Protein AF-A0A7J7H0W5-F1 (afdb_monomer_lite)

Radius of gyration: 27.68 Å; chains: 1; bounding box: 76×44×84 Å

Organism: Camellia sinensis (NCBI:txid4442)

pLDDT: mean 73.68, std 22.53, range [24.08, 96.19]

Secondary structure (DSSP, 8-state):
-HHHHHHHHHHHHHHHHHHHTS---B-------BTTB--EEEB--BTTTB-HHHHHHHHTSPTT-EEEEEEEEE--SS--SS---EEEEES-SSSS---EEEEE-EEEEEEEEEEEPPPSS-SS-HHHHH--HHHHHHHHHTT--PPP--HHHHHHTHHHHTTSHHHHHHHHHHHHHHHHHHHHHHHTT--------------TTS-SS----------SS-THHHHHHHHHHHHHHHHHHHHH-HHHHHHHHHHS---------TTTT--

InterPro domains:
  IPR004364 Aminoacyl-tRNA synthetase, class II (D/K/N) [PF00152] (150-201)
  IPR004523 Aspartate-tRNA synthetase, type 2 [PTHR43450] (31-197)
  IPR012340 Nucleic acid-binding, OB-fold [G3DSA:2.40.50.140] (30-121)
  IPR045864 Class II Aminoacyl-tRNA synthetase/Biotinyl protein ligase (BPL) and lipoyl protein ligase (LPL) [G3DSA:3.30.930.10] (123-197)
  IPR045864 Class II Aminoacyl-tRNA synthetase/Biotinyl protein ligase (BPL) and lipoyl protein ligase (LPL) [G3DSA:3.30.930.10] (198-271)
  IPR045864 Class II Aminoacyl-tRNA synthetase/Biotinyl protein ligase (BPL) and lipoyl protein ligase (LPL) [SSF55681] (145-260)

Structure (mmCIF, N/CA/C/O backbone):
data_AF-A0A7J7H0W5-F1
#
_entry.id   AF-A0A7J7H0W5-F1
#
loop_
_atom_site.group_PDB
_atom_site.id
_atom_site.type_symbol
_atom_site.label_atom_id
_atom_site.label_alt_id
_atom_site.label_comp_id
_atom_site.label_asym_id
_atom_site.label_entity_id
_atom_site.label_seq_id
_atom_site.pdbx_PDB_ins_code
_atom_site.Cartn_x
_atom_site.Cartn_y
_atom_site.Cartn_z
_atom_site.occupancy
_atom_site.B_iso_or_equiv
_atom_site.auth_seq_id
_atom_site.auth_comp_id
_atom_site.auth_asym_id
_atom_site.auth_atom_id
_atom_site.pdbx_PDB_model_num
ATOM 1 N N . MET A 1 1 ? -49.158 17.995 49.358 1.00 47.97 1 MET A N 1
ATOM 2 C CA . MET A 1 1 ? -47.971 17.117 49.441 1.00 47.97 1 MET A CA 1
ATOM 3 C C . MET A 1 1 ? -47.950 16.088 48.312 1.00 47.97 1 MET A C 1
ATOM 5 O O . MET A 1 1 ? -46.916 15.974 47.676 1.00 47.97 1 MET A O 1
ATOM 9 N N . GLU A 1 2 ? -49.072 15.453 47.953 1.00 37.81 2 GLU A N 1
ATOM 10 C CA . GLU A 1 2 ? -49.126 14.464 46.850 1.00 37.81 2 GLU A CA 1
ATOM 11 C C . GLU A 1 2 ? -48.714 14.998 45.461 1.00 37.81 2 GLU A C 1
ATOM 13 O O . GLU A 1 2 ? -48.022 14.307 44.720 1.00 37.81 2 GLU A O 1
ATOM 18 N N . GLN A 1 3 ? -49.046 16.249 45.113 1.00 36.06 3 GLN A N 1
ATOM 19 C CA . GLN A 1 3 ? -48.659 16.830 43.811 1.00 36.06 3 GLN A CA 1
ATOM 20 C C . GLN A 1 3 ? -47.152 17.118 43.680 1.00 36.06 3 GLN A C 1
ATOM 22 O O . GLN A 1 3 ? -46.617 17.090 42.576 1.00 36.06 3 GLN A O 1
ATOM 27 N N . GLN A 1 4 ? -46.448 17.363 44.792 1.00 38.78 4 GLN A N 1
ATOM 28 C CA . GLN A 1 4 ? -44.986 17.530 44.777 1.00 38.78 4 GLN A CA 1
ATOM 29 C C . GLN A 1 4 ? -44.269 16.183 44.632 1.00 38.78 4 GLN A C 1
ATOM 31 O O . GLN A 1 4 ? -43.228 16.114 43.987 1.00 38.78 4 GLN A O 1
ATOM 36 N N . GLN A 1 5 ? -44.866 15.112 45.159 1.00 39.25 5 GLN A N 1
ATOM 37 C CA . GLN A 1 5 ? -44.335 13.753 45.069 1.00 39.25 5 GLN A CA 1
ATOM 38 C C . GLN A 1 5 ? -44.473 13.183 43.646 1.00 39.25 5 GLN A C 1
ATOM 40 O O . GLN A 1 5 ? -43.519 12.622 43.119 1.00 39.25 5 GLN A O 1
ATOM 45 N N . GLN A 1 6 ? -45.597 13.446 42.965 1.00 33.09 6 GLN A N 1
ATOM 46 C CA . GLN A 1 6 ? -45.790 13.063 41.556 1.00 33.09 6 GLN A CA 1
ATOM 47 C C . GLN A 1 6 ? -44.868 13.821 40.587 1.00 33.09 6 GLN A C 1
ATOM 49 O O . GLN A 1 6 ? -44.393 13.240 39.610 1.00 33.09 6 GLN A O 1
ATOM 54 N N . HIS A 1 7 ? -44.574 15.098 40.858 1.00 35.41 7 HIS A N 1
ATOM 55 C CA . HIS A 1 7 ? -43.616 15.867 40.058 1.00 35.41 7 HIS A CA 1
ATOM 56 C C . HIS A 1 7 ? -42.172 15.382 40.250 1.00 35.41 7 HIS A C 1
ATOM 58 O O . HIS A 1 7 ? -41.434 15.305 39.269 1.00 35.41 7 HIS A O 1
ATOM 64 N N . GLN A 1 8 ? -41.785 14.994 41.472 1.00 32.69 8 GLN A N 1
ATOM 65 C CA . GLN A 1 8 ? -40.467 14.411 41.748 1.00 32.69 8 GLN A CA 1
ATOM 66 C C . GLN A 1 8 ? -40.297 13.016 41.131 1.00 32.69 8 GLN A C 1
ATOM 68 O O . GLN A 1 8 ? -39.256 12.755 40.537 1.00 32.69 8 GLN A O 1
ATOM 73 N N . GLU A 1 9 ? -41.313 12.150 41.173 1.00 29.86 9 GLU A N 1
ATOM 74 C CA . GLU A 1 9 ? -41.260 10.828 40.524 1.00 29.86 9 GLU A CA 1
ATOM 75 C C . GLU A 1 9 ? -41.237 10.927 38.988 1.00 29.86 9 GLU A C 1
ATOM 77 O O . GLU A 1 9 ? -40.536 10.159 38.324 1.00 29.86 9 GLU A O 1
ATOM 82 N N . GLN A 1 10 ? -41.941 11.900 38.394 1.00 28.50 10 GLN A N 1
ATOM 83 C CA . GLN A 1 10 ? -41.849 12.176 36.955 1.00 28.50 10 GLN A CA 1
ATOM 84 C C . GLN A 1 10 ? -40.505 12.797 36.562 1.00 28.50 10 GLN A C 1
ATOM 86 O O . GLN A 1 10 ? -39.969 12.453 35.506 1.00 28.50 10 GLN A O 1
ATOM 91 N N . GLU A 1 11 ? -39.920 13.668 37.387 1.00 28.17 11 GLU A N 1
ATOM 92 C CA . GLU A 1 11 ? -38.574 14.190 37.149 1.00 28.17 11 GLU A CA 1
ATOM 93 C C . GLU A 1 11 ? -37.510 13.106 37.311 1.00 28.17 11 GLU A C 1
ATOM 95 O O . GLU A 1 11 ? -36.656 13.003 36.432 1.00 28.17 11 GLU A O 1
ATOM 100 N N . GLU A 1 12 ? -37.575 12.245 38.329 1.00 27.72 12 GLU A N 1
ATOM 101 C CA . GLU A 1 12 ? -36.655 11.117 38.514 1.00 27.72 12 GLU A CA 1
ATOM 102 C C . GLU A 1 12 ? -36.813 10.055 37.422 1.00 27.72 12 GLU A C 1
ATOM 104 O O . GLU A 1 12 ? -35.802 9.587 36.901 1.00 27.72 12 GLU A O 1
ATOM 109 N N . SER A 1 13 ? -38.038 9.756 36.977 1.00 25.25 13 SER A N 1
ATOM 110 C CA . SER A 1 13 ? -38.308 8.889 35.820 1.00 25.25 13 SER A CA 1
ATOM 111 C C . SER A 1 13 ? -37.811 9.512 34.512 1.00 25.25 13 SER A C 1
ATOM 113 O O . SER A 1 13 ? -37.160 8.841 33.708 1.00 25.25 13 SER A O 1
ATOM 115 N N . SER A 1 14 ? -37.993 10.824 34.312 1.00 26.41 14 SER A N 1
ATOM 116 C CA . SER A 1 14 ? -37.431 11.525 33.151 1.00 26.41 14 SER A CA 1
ATOM 117 C C . SER A 1 14 ? -35.908 11.615 33.225 1.00 26.41 14 SER A C 1
ATOM 119 O O . SER A 1 14 ? -35.253 11.597 32.190 1.00 26.41 14 SER A O 1
ATOM 121 N N . THR A 1 15 ? -35.321 11.660 34.424 1.00 26.30 15 THR A N 1
ATOM 122 C CA . THR A 1 15 ? -33.871 11.749 34.639 1.00 26.30 15 THR A CA 1
ATOM 123 C C . THR A 1 15 ? -33.213 10.374 34.569 1.00 26.30 15 THR A C 1
ATOM 125 O O . THR A 1 15 ? -32.102 10.277 34.058 1.00 26.30 15 THR A O 1
ATOM 128 N N . GLN A 1 16 ? -33.893 9.297 34.976 1.00 26.56 16 GLN A N 1
ATOM 129 C CA . GLN A 1 16 ? -33.500 7.906 34.724 1.00 26.56 16 GLN A CA 1
ATOM 130 C C . GLN A 1 16 ? -33.671 7.542 33.250 1.00 26.56 16 GLN A C 1
ATOM 132 O O . GLN A 1 16 ? -32.778 6.916 32.693 1.00 26.56 16 GLN A O 1
ATOM 137 N N . SER A 1 17 ? -34.729 8.010 32.583 1.00 26.70 17 SER A N 1
ATOM 138 C CA . SER A 1 17 ? -34.924 7.858 31.136 1.00 26.70 17 SER A CA 1
ATOM 139 C C . SER A 1 17 ? -33.907 8.685 30.333 1.00 26.70 17 SER A C 1
ATOM 141 O O . SER A 1 17 ? -33.329 8.188 29.371 1.00 26.70 17 SER A O 1
ATOM 143 N N . LYS A 1 18 ? -33.548 9.897 30.788 1.00 26.83 18 LYS A N 1
ATOM 144 C CA . LYS A 1 18 ? -32.465 10.717 30.205 1.00 26.83 18 LYS A CA 1
ATOM 145 C C . LYS A 1 18 ? -31.059 10.194 30.544 1.00 26.83 18 LYS A C 1
ATOM 147 O O . LYS A 1 18 ? -30.160 10.327 29.719 1.00 26.83 18 LYS A O 1
ATOM 152 N N . LYS A 1 19 ? -30.849 9.558 31.707 1.00 24.08 19 LYS A N 1
ATOM 153 C CA . LYS A 1 19 ? -29.598 8.844 32.049 1.00 24.08 19 LYS A CA 1
ATOM 154 C C . LYS A 1 19 ? -29.474 7.517 31.297 1.00 24.08 19 LYS A C 1
ATOM 156 O O . LYS A 1 19 ? -28.364 7.177 30.906 1.00 24.08 19 LYS A O 1
ATOM 161 N N . ALA A 1 20 ? -30.579 6.824 31.020 1.00 24.53 20 ALA A N 1
ATOM 162 C CA . ALA A 1 20 ? -30.626 5.664 30.126 1.00 24.53 20 ALA A CA 1
ATOM 163 C C . ALA A 1 20 ? -30.454 6.074 28.650 1.00 24.53 20 ALA A C 1
ATOM 165 O O . ALA A 1 20 ? -29.854 5.337 27.871 1.00 24.53 20 ALA A O 1
ATOM 166 N N . ALA A 1 21 ? -30.879 7.291 28.290 1.00 24.38 21 ALA A N 1
ATOM 167 C CA . ALA A 1 21 ? -30.607 7.936 27.004 1.00 24.38 21 ALA A CA 1
ATOM 168 C C . ALA A 1 21 ? -29.193 8.536 26.896 1.00 24.38 21 ALA A C 1
ATOM 170 O O . ALA A 1 21 ? -28.826 9.053 25.841 1.00 24.38 21 ALA A O 1
ATOM 171 N N . LYS A 1 22 ? -28.336 8.360 27.913 1.00 26.69 22 LYS A N 1
ATOM 172 C CA . LYS A 1 22 ? -26.881 8.299 27.711 1.00 26.69 22 LYS A CA 1
ATOM 173 C C . LYS A 1 22 ? -26.540 6.917 27.144 1.00 26.69 22 LYS A C 1
ATOM 175 O O . LYS A 1 22 ? -25.750 6.159 27.695 1.00 26.69 22 LYS A O 1
ATOM 180 N N . MET A 1 23 ? -27.238 6.569 26.068 1.00 27.48 23 MET A N 1
ATOM 181 C CA . MET A 1 23 ? -27.106 5.302 25.386 1.00 27.48 23 MET A CA 1
ATOM 182 C C . MET A 1 23 ? -25.697 5.279 24.830 1.00 27.48 23 MET A C 1
ATOM 184 O O . MET A 1 23 ? -25.327 6.120 24.013 1.00 27.48 23 MET A O 1
ATOM 188 N N . GLU A 1 24 ? -24.919 4.364 25.385 1.00 28.69 24 GLU A N 1
ATOM 189 C CA . GLU A 1 24 ? -23.561 4.012 25.030 1.00 28.69 24 GLU A CA 1
ATOM 190 C C . GLU A 1 24 ? -23.462 3.879 23.507 1.00 28.69 24 GLU A C 1
ATOM 192 O O . GLU A 1 24 ? -23.695 2.819 22.927 1.00 28.69 24 GLU A O 1
ATOM 197 N N . ALA A 1 25 ? -23.167 4.994 22.836 1.00 27.84 25 ALA A N 1
ATOM 198 C CA . ALA A 1 25 ? -22.692 4.985 21.474 1.00 27.84 25 ALA A CA 1
ATOM 199 C C . ALA A 1 25 ? -21.321 4.330 21.563 1.00 27.84 25 ALA A C 1
ATOM 201 O O . ALA A 1 25 ? -20.298 4.992 21.745 1.00 27.84 25 ALA A O 1
ATOM 202 N N . ALA A 1 26 ? -21.302 3.002 21.493 1.00 29.70 26 ALA A N 1
ATOM 203 C CA . ALA A 1 26 ? -20.098 2.295 21.148 1.00 29.70 26 ALA A CA 1
ATOM 204 C C . ALA A 1 26 ? -19.762 2.774 19.737 1.00 29.70 26 ALA A C 1
ATOM 206 O O . ALA A 1 26 ? -20.285 2.271 18.739 1.00 29.70 26 ALA A O 1
ATOM 207 N N . LYS A 1 27 ? -18.910 3.801 19.654 1.00 30.34 27 LYS A N 1
ATOM 208 C CA . LYS A 1 27 ? -18.187 4.136 18.437 1.00 30.34 27 LYS A CA 1
ATOM 209 C C . LYS A 1 27 ? -17.261 2.957 18.193 1.00 30.34 27 LYS A C 1
ATOM 211 O O . LYS A 1 27 ? -16.097 2.954 18.580 1.00 30.34 27 LYS A O 1
ATOM 216 N N . LEU A 1 28 ? -17.829 1.896 17.634 1.00 35.03 28 LEU A N 1
ATOM 217 C CA . LEU A 1 28 ? -17.083 0.742 17.211 1.00 35.03 28 LEU A CA 1
ATOM 218 C C . LEU A 1 28 ? -16.346 1.190 15.958 1.00 35.03 28 LEU A C 1
ATOM 220 O O . LEU A 1 28 ? -16.815 1.021 14.834 1.00 35.03 28 LEU A O 1
ATOM 224 N N . GLU A 1 29 ? -15.169 1.774 16.155 1.00 34.88 29 GLU A N 1
ATOM 225 C CA . GLU A 1 29 ? -14.201 2.021 15.095 1.00 34.88 29 GLU A CA 1
ATOM 226 C C . GLU A 1 29 ? -13.587 0.685 14.654 1.00 34.88 29 GLU A C 1
ATOM 228 O O . GLU A 1 29 ? -12.380 0.468 14.622 1.00 34.88 29 GLU A O 1
ATOM 233 N N . LYS A 1 30 ? -14.452 -0.271 14.305 1.00 40.44 30 LYS A N 1
ATOM 234 C CA . LYS A 1 30 ? -14.071 -1.466 13.584 1.00 40.44 30 LYS A CA 1
ATOM 235 C C . LYS A 1 30 ? -13.894 -1.039 12.143 1.00 40.44 30 LYS A C 1
ATOM 237 O O . LYS A 1 30 ? -14.787 -1.187 11.312 1.00 40.44 30 LYS A O 1
ATOM 242 N N . GLN A 1 31 ? -12.747 -0.420 11.886 1.00 42.31 31 GLN A N 1
ATOM 243 C CA . GLN A 1 31 ? -12.326 -0.041 10.553 1.00 42.31 31 GLN A CA 1
ATOM 244 C C . GLN A 1 31 ? -12.333 -1.306 9.695 1.00 42.31 31 GLN A C 1
ATOM 246 O O . GLN A 1 31 ? -11.450 -2.158 9.796 1.00 42.31 31 GLN A O 1
ATOM 251 N N . ARG A 1 32 ? -13.354 -1.463 8.849 1.00 40.41 32 ARG A N 1
ATOM 252 C CA . ARG A 1 32 ? -13.328 -2.484 7.805 1.00 40.41 32 ARG A CA 1
ATOM 253 C C . ARG A 1 32 ? -12.294 -2.028 6.785 1.00 40.41 32 ARG A C 1
ATOM 255 O O . ARG A 1 32 ? -12.614 -1.273 5.874 1.00 40.41 32 ARG A O 1
ATOM 262 N N . ARG A 1 33 ? -11.044 -2.450 6.976 1.00 50.78 33 ARG A N 1
ATOM 263 C CA . ARG A 1 33 ? -9.932 -2.070 6.111 1.00 50.78 33 ARG A CA 1
ATOM 264 C C . ARG A 1 33 ? -9.928 -2.948 4.865 1.00 50.78 33 ARG A C 1
ATOM 266 O O . ARG A 1 33 ? -9.301 -4.003 4.838 1.00 50.78 33 ARG A O 1
ATOM 273 N N . GLN A 1 34 ? -10.650 -2.535 3.828 1.00 53.41 34 GLN A N 1
ATOM 274 C CA . GLN A 1 34 ? -10.599 -3.202 2.525 1.00 53.41 34 GLN A CA 1
ATOM 275 C C . GLN A 1 34 ? -9.695 -2.394 1.596 1.00 53.41 34 GLN A C 1
ATOM 277 O O . GLN A 1 34 ? -10.007 -1.256 1.266 1.00 53.41 34 GLN A O 1
ATOM 282 N N . ARG A 1 35 ? -8.563 -2.985 1.186 1.00 57.06 35 ARG A N 1
ATOM 283 C CA . ARG A 1 35 ? -7.637 -2.410 0.187 1.00 57.06 35 ARG A CA 1
ATOM 284 C C . ARG A 1 35 ? -7.223 -0.952 0.471 1.00 57.06 35 ARG A C 1
ATOM 286 O O . ARG A 1 35 ? -7.176 -0.142 -0.442 1.00 57.06 35 ARG A O 1
ATOM 293 N N . GLY A 1 36 ? -6.940 -0.622 1.733 1.00 57.22 36 GLY A N 1
ATOM 294 C CA . GLY A 1 36 ? -6.475 0.717 2.127 1.00 57.22 36 GLY A CA 1
ATOM 295 C C . GLY A 1 36 ? -7.577 1.723 2.469 1.00 57.22 36 GLY A C 1
ATOM 296 O O . GLY A 1 36 ? -7.249 2.828 2.884 1.00 57.22 36 GLY A O 1
ATOM 297 N N . PHE A 1 37 ? -8.856 1.346 2.377 1.00 65.81 37 PHE A N 1
ATOM 298 C CA . PHE A 1 37 ? -9.957 2.225 2.763 1.00 65.81 37 PHE A CA 1
ATOM 299 C C . PHE A 1 37 ? -10.581 1.847 4.106 1.00 65.81 37 PHE A C 1
ATOM 301 O O . PHE A 1 37 ? -10.711 0.662 4.411 1.00 65.81 37 PHE A O 1
ATOM 308 N N . THR A 1 38 ? -11.000 2.850 4.877 1.00 68.56 38 THR A N 1
ATOM 309 C CA . THR A 1 38 ? -11.662 2.718 6.177 1.00 68.56 38 THR A CA 1
ATOM 310 C C . THR A 1 38 ? -12.954 3.531 6.224 1.00 68.56 38 THR A C 1
ATOM 312 O O . THR A 1 38 ? -13.026 4.666 5.747 1.00 68.56 38 THR A O 1
ATOM 315 N N . VAL A 1 39 ? -13.980 2.956 6.849 1.00 71.06 39 VAL A N 1
ATOM 316 C CA . VAL A 1 39 ? -15.280 3.594 7.086 1.00 71.06 39 VAL A CA 1
ATOM 317 C C . VAL A 1 39 ? -15.660 3.442 8.548 1.00 71.06 39 VAL A C 1
ATOM 319 O O . VAL A 1 39 ? -15.431 2.393 9.155 1.00 71.06 39 VAL A O 1
ATOM 322 N N . GLN A 1 40 ? -16.255 4.493 9.104 1.00 74.31 40 GLN A N 1
ATOM 323 C CA . GLN A 1 40 ? -16.800 4.464 10.451 1.00 74.31 40 GLN A CA 1
ATOM 324 C C . GLN A 1 40 ? -18.119 3.688 10.466 1.00 74.31 40 GLN A C 1
ATOM 326 O O . GLN A 1 40 ? -19.032 3.988 9.695 1.00 74.31 40 GLN A O 1
ATOM 331 N N . CYS A 1 41 ? -18.223 2.723 11.376 1.00 74.81 41 CYS A N 1
ATOM 332 C CA . CYS A 1 41 ? -19.467 2.033 11.688 1.00 74.81 41 CYS A CA 1
ATOM 333 C C . CYS A 1 41 ? -20.002 2.527 13.034 1.00 74.81 41 CYS A C 1
ATOM 335 O O . CYS A 1 41 ? -19.246 2.712 13.985 1.00 74.81 41 CYS A O 1
ATOM 337 N N . VAL A 1 42 ? -21.308 2.745 13.100 1.00 81.06 42 VAL A N 1
ATOM 338 C CA . VAL A 1 42 ? -22.029 3.217 14.276 1.00 81.06 42 VAL A CA 1
ATOM 339 C C . VAL A 1 42 ? -23.072 2.164 14.631 1.00 81.06 42 VAL A C 1
ATOM 341 O O . VAL A 1 42 ? -23.875 1.754 13.788 1.00 81.06 42 VAL A O 1
ATOM 344 N N . LEU A 1 43 ? -23.016 1.694 15.877 1.00 81.38 43 LEU A N 1
ATOM 345 C CA . LEU A 1 43 ? -24.057 0.880 16.490 1.00 81.38 43 LEU A CA 1
ATOM 346 C C . LEU A 1 43 ? -24.720 1.722 17.574 1.00 81.38 43 LEU A C 1
ATOM 348 O O . LEU A 1 43 ? -24.092 2.046 18.581 1.00 81.38 43 LEU A O 1
ATOM 352 N N . SER A 1 44 ? -25.992 2.034 17.368 1.00 82.06 44 SER A N 1
ATOM 353 C CA . SER A 1 44 ? -26.830 2.723 18.345 1.00 82.06 44 SER A CA 1
ATOM 354 C C . SER A 1 44 ? -27.968 1.797 18.728 1.00 82.06 44 SER A C 1
ATOM 356 O O . SER A 1 44 ? -28.608 1.231 17.844 1.00 82.06 44 SER A O 1
ATOM 358 N N . VAL A 1 45 ? -28.216 1.632 20.029 1.00 84.62 45 VAL A N 1
ATOM 359 C CA . VAL A 1 45 ? -29.358 0.845 20.511 1.00 84.62 45 VAL A CA 1
ATOM 360 C C . VAL A 1 45 ? -30.641 1.450 19.938 1.00 84.62 45 VAL A C 1
ATOM 362 O O . VAL A 1 45 ? -30.854 2.658 20.011 1.00 84.62 45 VAL A O 1
ATOM 365 N N . ALA A 1 46 ? -31.476 0.618 19.331 1.00 83.12 46 ALA A N 1
ATOM 366 C CA . ALA A 1 46 ? -32.718 1.040 18.703 1.00 83.12 46 ALA A CA 1
ATOM 367 C C . ALA A 1 46 ? -33.765 -0.069 18.874 1.00 83.12 46 ALA A C 1
ATOM 369 O O . ALA A 1 46 ? -33.416 -1.237 18.655 1.00 83.12 46 ALA A O 1
ATOM 370 N N . PRO A 1 47 ? -35.020 0.266 19.242 1.00 84.06 47 PRO A N 1
ATOM 371 C CA . PRO A 1 47 ? -36.098 -0.715 19.348 1.00 84.06 47 PRO A CA 1
ATOM 372 C C . PRO A 1 47 ? -36.198 -1.550 18.066 1.00 84.06 47 PRO A C 1
ATOM 374 O O . PRO A 1 47 ? -36.089 -1.004 16.970 1.00 84.06 47 PRO A O 1
ATOM 377 N N . ASP A 1 48 ? -36.334 -2.868 18.212 1.00 83.19 48 ASP A N 1
ATOM 378 C CA . ASP A 1 48 ? -36.498 -3.854 17.129 1.00 83.19 48 ASP A CA 1
ATOM 379 C C . ASP A 1 48 ? -35.360 -3.968 16.091 1.00 83.19 48 ASP A C 1
ATOM 381 O O . ASP A 1 48 ? -35.444 -4.792 15.179 1.00 83.19 48 ASP A O 1
ATOM 385 N N . VAL A 1 49 ? -34.267 -3.204 16.227 1.00 84.06 49 VAL A N 1
ATOM 386 C CA . VAL A 1 49 ? -33.133 -3.236 15.280 1.00 84.06 49 VAL A CA 1
ATOM 387 C C . VAL A 1 49 ? -31.820 -3.617 15.961 1.00 84.06 49 VAL A C 1
ATOM 389 O O . VAL A 1 49 ? -31.162 -4.558 15.527 1.00 84.06 49 VAL A O 1
ATOM 392 N N . VAL A 1 50 ? -31.424 -2.910 17.025 1.00 86.50 50 VAL A N 1
ATOM 393 C CA . VAL A 1 50 ? -30.133 -3.121 17.703 1.00 86.50 50 VAL A CA 1
ATOM 394 C C . VAL A 1 50 ? -30.364 -3.238 19.201 1.00 86.50 50 VAL A C 1
ATOM 396 O O . VAL A 1 50 ? -30.725 -2.267 19.866 1.00 86.50 50 VAL A O 1
ATOM 399 N N . SER A 1 51 ? -30.112 -4.426 19.750 1.00 89.50 51 SER A N 1
ATOM 400 C CA . SER A 1 51 ? -30.228 -4.688 21.185 1.00 89.50 51 SER A CA 1
ATOM 401 C C . SER A 1 51 ? -28.958 -4.301 21.950 1.00 89.50 51 SER A C 1
ATOM 403 O O . SER A 1 51 ? -27.853 -4.276 21.403 1.00 89.50 51 SER A O 1
ATOM 405 N N . LEU A 1 52 ? -29.081 -4.089 23.265 1.00 88.75 52 LEU A N 1
ATOM 406 C CA . LEU A 1 52 ? -27.921 -3.874 24.140 1.00 88.75 52 LEU A CA 1
ATOM 407 C C . LEU A 1 52 ? -26.941 -5.064 24.107 1.00 88.75 52 LEU A C 1
ATOM 409 O O . LEU A 1 52 ? -25.730 -4.888 24.214 1.00 88.75 52 LEU A O 1
ATOM 413 N N . GLN A 1 53 ? -27.453 -6.286 23.928 1.00 89.38 53 GLN A N 1
ATOM 414 C CA . GLN A 1 53 ? -26.628 -7.488 23.788 1.00 89.38 53 GLN A CA 1
ATOM 415 C C . GLN A 1 53 ? -25.800 -7.466 22.499 1.00 89.38 53 GLN A C 1
ATOM 417 O O . GLN A 1 53 ? -24.640 -7.868 22.522 1.00 89.38 53 GLN A O 1
ATOM 422 N N . MET A 1 54 ? -26.354 -6.950 21.397 1.00 88.56 54 MET A N 1
ATOM 423 C CA . MET A 1 54 ? -25.618 -6.778 20.143 1.00 88.56 54 MET A CA 1
ATOM 424 C C . MET A 1 54 ? -24.481 -5.762 20.294 1.00 88.56 54 MET A C 1
ATOM 426 O O . MET A 1 54 ? -23.379 -6.008 19.806 1.00 88.56 54 MET A O 1
ATOM 430 N N . VAL A 1 55 ? -24.714 -4.659 21.013 1.00 87.50 55 VAL A N 1
ATOM 431 C CA . VAL A 1 55 ? -23.659 -3.679 21.325 1.00 87.50 55 VAL A CA 1
ATOM 432 C C . VAL A 1 55 ? -22.547 -4.333 22.148 1.00 87.50 55 VAL A C 1
ATOM 434 O O . VAL A 1 55 ? -21.382 -4.230 21.772 1.00 87.50 55 VAL A O 1
ATOM 437 N N . LYS A 1 56 ? -22.893 -5.094 23.196 1.00 88.44 56 LYS A N 1
ATOM 438 C CA . LYS A 1 56 ? -21.922 -5.854 24.008 1.00 88.44 56 LYS A CA 1
ATOM 439 C C . LYS A 1 56 ? -21.154 -6.903 23.200 1.00 88.44 56 LYS A C 1
ATOM 441 O O . LYS A 1 56 ? -19.956 -7.085 23.396 1.00 88.44 56 LYS A O 1
ATOM 446 N N . PHE A 1 57 ? -21.828 -7.595 22.283 1.00 89.00 57 PHE A N 1
ATOM 447 C CA . PHE A 1 57 ? -21.177 -8.529 21.368 1.00 89.00 57 PHE A CA 1
ATOM 448 C C . PHE A 1 57 ? -20.156 -7.802 20.493 1.00 89.00 57 PHE A C 1
ATOM 450 O O . PHE A 1 57 ? -19.015 -8.244 20.389 1.00 89.00 57 PHE A O 1
ATOM 457 N N . ALA A 1 58 ? -20.549 -6.671 19.908 1.00 87.31 58 ALA A N 1
ATOM 458 C CA . ALA A 1 58 ? -19.702 -5.883 19.030 1.00 87.31 58 ALA A CA 1
ATOM 459 C C . ALA A 1 58 ? -18.463 -5.330 19.752 1.00 87.31 58 ALA A C 1
ATOM 461 O O . ALA A 1 58 ? -17.360 -5.445 19.218 1.00 87.31 58 ALA A O 1
ATOM 462 N N . THR A 1 59 ? -18.623 -4.791 20.967 1.00 86.00 59 THR A N 1
ATOM 463 C CA . THR A 1 59 ? -17.510 -4.287 21.792 1.00 86.00 59 THR A CA 1
ATOM 464 C C . THR A 1 59 ? -16.588 -5.401 22.290 1.00 86.00 59 THR A C 1
ATOM 466 O O . THR A 1 59 ? -15.398 -5.166 22.476 1.00 86.00 59 THR A O 1
ATOM 469 N N . GLY A 1 60 ? -17.098 -6.627 22.439 1.00 85.69 60 GLY A N 1
ATOM 470 C CA . GLY A 1 60 ? -16.309 -7.813 22.782 1.00 85.69 60 GLY A CA 1
ATOM 471 C C . GLY A 1 60 ? -15.530 -8.441 21.617 1.00 85.69 60 GLY A C 1
ATOM 472 O O . GLY A 1 60 ? -14.803 -9.419 21.821 1.00 85.69 60 GLY A O 1
ATOM 473 N N . LEU A 1 61 ? -15.672 -7.934 20.386 1.00 86.25 61 LEU A N 1
ATOM 474 C CA . LEU A 1 61 ? -14.900 -8.433 19.248 1.00 86.25 61 LEU A CA 1
ATOM 475 C C . LEU A 1 61 ? -13.465 -7.907 19.298 1.00 86.25 61 LEU A C 1
ATOM 477 O O . LEU A 1 61 ? -13.223 -6.704 19.317 1.00 86.25 61 LEU A O 1
ATOM 481 N N . SER A 1 62 ? -12.507 -8.826 19.213 1.00 85.06 62 SER A N 1
ATOM 482 C CA . SER A 1 62 ? -11.087 -8.501 19.104 1.00 85.06 62 SER A CA 1
ATOM 483 C C . SER A 1 62 ? -10.814 -7.632 17.871 1.00 85.06 62 SER A C 1
ATOM 485 O O . SER A 1 62 ? -11.437 -7.830 16.813 1.00 85.06 62 SER A O 1
ATOM 487 N N . LYS A 1 63 ? -9.870 -6.686 17.997 1.00 79.44 63 LYS A N 1
ATOM 488 C CA . LYS A 1 63 ? -9.373 -5.881 16.869 1.00 79.44 63 LYS A CA 1
ATOM 489 C C . LYS A 1 63 ? -8.945 -6.812 15.729 1.00 79.44 63 LYS A C 1
ATOM 491 O O . LYS A 1 63 ? -8.501 -7.924 15.988 1.00 79.44 63 LYS A O 1
ATOM 496 N N . ASP A 1 64 ? -9.125 -6.372 14.484 1.00 77.31 64 ASP A N 1
ATOM 497 C CA . ASP A 1 64 ? -8.776 -7.133 13.268 1.00 77.31 64 ASP A CA 1
ATOM 498 C C . ASP A 1 64 ? -9.655 -8.378 12.968 1.00 77.31 64 ASP A C 1
ATOM 500 O O . ASP A 1 64 ? -9.453 -9.058 11.965 1.00 77.31 64 ASP A O 1
ATOM 504 N N . SER A 1 65 ? -10.701 -8.653 13.764 1.00 83.88 65 SER A N 1
ATOM 505 C CA . SER A 1 65 ? -11.671 -9.717 13.437 1.00 83.88 65 SER A CA 1
ATOM 506 C C . SER A 1 65 ? -12.449 -9.406 12.152 1.00 83.88 65 SER A C 1
ATOM 508 O O . SER A 1 65 ? -13.002 -8.310 12.006 1.00 83.88 65 SER A O 1
ATOM 510 N N . TYR A 1 66 ? -12.596 -10.402 11.278 1.00 83.56 66 TYR A N 1
ATOM 511 C CA . TYR A 1 66 ? -13.361 -10.302 10.038 1.00 83.56 66 TYR A CA 1
ATOM 512 C C . TYR A 1 66 ? -14.862 -10.429 10.313 1.00 83.56 66 TYR A C 1
ATOM 514 O O . TYR A 1 66 ? -15.332 -11.421 10.879 1.00 83.56 66 TYR A O 1
ATOM 522 N N . VAL A 1 67 ? -15.611 -9.399 9.923 1.00 85.06 67 VAL A N 1
ATOM 523 C CA . VAL A 1 67 ? -17.055 -9.298 10.149 1.00 85.06 67 VAL A CA 1
ATOM 524 C C . VAL A 1 67 ? -17.811 -9.034 8.866 1.00 85.06 67 VAL A C 1
ATOM 526 O O . VAL A 1 67 ? -17.325 -8.317 7.987 1.00 85.06 67 VAL A O 1
ATOM 529 N N . ASP A 1 68 ? -19.034 -9.544 8.829 1.00 83.75 68 ASP A N 1
ATOM 530 C CA . ASP A 1 68 ? -20.054 -9.115 7.890 1.00 83.75 68 ASP A CA 1
ATOM 531 C C . ASP A 1 68 ? -21.026 -8.141 8.550 1.00 83.75 68 ASP A C 1
ATOM 533 O O . ASP A 1 68 ? -21.338 -8.262 9.737 1.00 83.75 68 ASP A O 1
ATOM 537 N N . VAL A 1 69 ? -21.478 -7.153 7.783 1.00 81.62 69 VAL A N 1
ATOM 538 C CA . VAL A 1 69 ? -22.280 -6.038 8.292 1.00 81.62 69 VAL A CA 1
ATOM 539 C C . VAL A 1 69 ? -23.407 -5.723 7.317 1.00 81.62 69 VAL A C 1
ATOM 541 O O . VAL A 1 69 ? -23.159 -5.219 6.221 1.00 81.62 69 VAL A O 1
ATOM 544 N N . GLU A 1 70 ? -24.649 -5.926 7.755 1.00 82.81 70 GLU A N 1
ATOM 545 C CA . GLU A 1 70 ? -25.835 -5.403 7.072 1.00 82.81 70 GLU A CA 1
ATOM 546 C C . GLU A 1 70 ? -26.125 -3.994 7.594 1.00 82.81 70 GLU A C 1
ATOM 548 O O . GLU A 1 70 ? -26.118 -3.762 8.808 1.00 82.81 70 GLU A O 1
ATOM 553 N N . ARG A 1 71 ? -26.342 -3.030 6.693 1.00 79.81 71 ARG A N 1
ATOM 554 C CA . ARG A 1 71 ? -26.260 -1.607 7.042 1.00 79.81 71 ARG A CA 1
ATOM 555 C C . ARG A 1 71 ? -27.119 -0.674 6.202 1.00 79.81 71 ARG A C 1
ATOM 557 O O . ARG A 1 71 ? -27.457 -0.980 5.064 1.00 79.81 71 ARG A O 1
ATOM 564 N N . ILE A 1 72 ? -27.351 0.517 6.754 1.00 76.69 72 ILE A N 1
ATOM 565 C CA . ILE A 1 72 ? -27.777 1.719 6.028 1.00 76.69 72 ILE A CA 1
ATOM 566 C C . ILE A 1 72 ? -26.601 2.707 5.973 1.00 76.69 72 ILE A C 1
ATOM 568 O O . ILE A 1 72 ? -25.843 2.836 6.932 1.00 76.69 72 ILE A O 1
ATOM 572 N N . ILE A 1 73 ? -26.435 3.396 4.842 1.00 78.94 73 ILE A N 1
ATOM 573 C CA . ILE A 1 73 ? -25.454 4.479 4.687 1.00 78.94 73 ILE A CA 1
ATOM 574 C C . ILE A 1 73 ? -26.121 5.795 5.092 1.00 78.94 73 ILE A C 1
ATOM 576 O O . ILE A 1 73 ? -27.154 6.148 4.523 1.00 78.94 73 ILE A O 1
ATOM 580 N N . SER A 1 74 ? -25.528 6.527 6.034 1.00 78.50 74 SER A N 1
ATOM 581 C CA . SER A 1 74 ? -25.969 7.874 6.412 1.00 78.50 74 SER A CA 1
ATOM 582 C C . SER A 1 74 ? -24.846 8.895 6.248 1.00 78.50 74 SER A C 1
ATOM 584 O O . SER A 1 74 ? -23.659 8.563 6.194 1.00 78.50 74 SER A O 1
ATOM 586 N N . VAL A 1 75 ? -25.240 10.163 6.127 1.00 74.94 75 VAL A N 1
ATOM 587 C CA . VAL A 1 75 ? -24.312 11.295 6.189 1.00 74.94 75 VAL A CA 1
ATOM 588 C C . VAL A 1 75 ? -24.245 11.733 7.658 1.00 74.94 75 VAL A C 1
ATOM 590 O O . VAL A 1 75 ? -25.297 12.030 8.231 1.00 74.94 75 VAL A O 1
ATOM 593 N N . PRO A 1 76 ? -23.057 11.728 8.284 1.00 69.56 76 PRO A N 1
ATOM 594 C CA . PRO A 1 76 ? -22.883 12.152 9.662 1.00 69.56 76 PRO A CA 1
ATOM 595 C C . PRO A 1 76 ? -23.165 13.654 9.786 1.00 69.56 76 PRO A C 1
ATOM 597 O O . PRO A 1 76 ? -22.913 14.426 8.859 1.00 69.56 76 PRO A O 1
ATOM 600 N N . LYS A 1 77 ? -23.685 14.068 10.945 1.00 65.81 77 LYS A N 1
ATOM 601 C CA . LYS A 1 77 ? -23.934 15.489 11.247 1.00 65.81 77 LYS A CA 1
ATOM 602 C C . LYS A 1 77 ? -22.630 16.264 11.456 1.00 65.81 77 LYS A C 1
ATOM 604 O O . LYS A 1 77 ? -22.542 17.414 11.044 1.00 65.81 77 LYS A O 1
ATOM 609 N N . ASP A 1 78 ? -21.626 15.597 12.027 1.00 66.94 78 ASP A N 1
ATOM 610 C CA . ASP A 1 78 ? -20.297 16.145 12.289 1.00 66.94 78 ASP A CA 1
ATOM 611 C C . ASP A 1 78 ? -19.229 15.482 11.395 1.00 66.94 78 ASP A C 1
ATOM 613 O O . ASP A 1 78 ? -19.314 14.283 11.101 1.00 66.94 78 ASP A O 1
ATOM 617 N N . PRO A 1 79 ? -18.190 16.220 10.962 1.00 60.62 79 PRO A N 1
ATOM 618 C CA . PRO A 1 79 ? -17.135 15.681 10.109 1.00 60.62 79 PRO A CA 1
ATOM 619 C C . PRO A 1 79 ? -16.273 14.625 10.827 1.00 60.62 79 PRO A C 1
ATOM 621 O O . PRO A 1 79 ? -15.777 14.825 11.934 1.00 60.62 79 PRO A O 1
ATOM 624 N N . ILE A 1 80 ? -16.042 13.490 10.157 1.00 61.41 80 ILE A N 1
ATOM 625 C CA . ILE A 1 80 ? -15.256 12.362 10.685 1.00 61.41 80 ILE A CA 1
ATOM 626 C C . ILE A 1 80 ? -13.763 12.562 10.390 1.00 61.41 80 ILE A C 1
ATOM 628 O O . ILE A 1 80 ? -13.379 12.670 9.232 1.00 61.41 80 ILE A O 1
ATOM 632 N N . ILE A 1 81 ? -12.898 12.531 11.408 1.00 54.66 81 ILE A N 1
ATOM 633 C CA . ILE A 1 81 ? -11.451 12.796 11.245 1.00 54.66 81 ILE A CA 1
ATOM 634 C C . ILE A 1 81 ? -10.633 11.519 10.916 1.00 54.66 81 ILE A C 1
ATOM 636 O O . ILE A 1 81 ? -9.590 11.620 10.278 1.00 54.66 81 ILE A O 1
ATOM 640 N N . GLY A 1 82 ? -11.121 10.309 11.241 1.00 55.28 82 GLY A N 1
ATOM 641 C CA . GLY A 1 82 ? -10.345 9.047 11.159 1.00 55.28 82 GLY A CA 1
ATOM 642 C C . GLY A 1 82 ? -10.678 8.060 10.022 1.00 55.28 82 GLY A C 1
ATOM 643 O O . GLY A 1 82 ? -10.012 7.036 9.892 1.00 55.28 82 GLY A O 1
ATOM 644 N N . ALA A 1 83 ? -11.689 8.329 9.188 1.00 56.75 83 ALA A N 1
ATOM 645 C CA . ALA A 1 83 ? -12.138 7.402 8.137 1.00 56.75 83 ALA A CA 1
ATOM 646 C C . ALA A 1 83 ? -11.825 7.922 6.726 1.00 56.75 83 ALA A C 1
ATOM 648 O O . ALA A 1 83 ? -12.025 9.106 6.450 1.00 56.75 83 ALA A O 1
ATOM 649 N N . SER A 1 84 ? -11.369 7.047 5.826 1.00 53.66 84 SER A N 1
ATOM 650 C CA . SER A 1 84 ? -10.962 7.417 4.464 1.00 53.66 84 SER A CA 1
ATOM 651 C C . SER A 1 84 ? -12.114 7.468 3.449 1.00 53.66 84 SER A C 1
ATOM 653 O O . SER A 1 84 ? -11.933 8.022 2.367 1.00 53.66 84 SER A O 1
ATOM 655 N N . GLN A 1 85 ? -13.262 6.842 3.732 1.00 56.00 85 GLN A N 1
ATOM 656 C CA . GLN A 1 85 ? -14.367 6.739 2.773 1.00 56.00 85 GLN A CA 1
ATOM 657 C C . GLN A 1 85 ? -15.058 8.094 2.526 1.00 56.00 85 GLN A C 1
ATOM 659 O O . GLN A 1 85 ? -15.496 8.777 3.454 1.00 56.00 85 GLN A O 1
ATOM 664 N N . GLN A 1 86 ? -15.196 8.434 1.244 1.00 50.50 86 GLN A N 1
ATOM 665 C CA . GLN A 1 86 ? -15.804 9.662 0.730 1.00 50.50 86 GLN A CA 1
ATOM 666 C C . GLN A 1 86 ? -16.862 9.275 -0.310 1.00 50.50 86 GLN A C 1
ATOM 668 O O . GLN A 1 86 ? -16.646 8.339 -1.083 1.00 50.50 86 GLN A O 1
ATOM 673 N N . VAL A 1 87 ? -17.996 9.973 -0.335 1.00 41.31 87 VAL A N 1
ATOM 674 C CA . VAL A 1 87 ? -18.962 9.891 -1.437 1.00 41.31 87 VAL A CA 1
ATOM 675 C C . VAL A 1 87 ? -19.080 11.270 -2.064 1.00 41.31 87 VAL A C 1
ATOM 677 O O . VAL A 1 87 ? -19.315 12.263 -1.377 1.00 41.31 87 VAL A O 1
ATOM 680 N N . LEU A 1 88 ? -18.921 11.308 -3.382 1.00 38.53 88 LEU A N 1
ATOM 681 C CA . LEU A 1 88 ? -19.164 12.481 -4.199 1.00 38.53 88 LEU A CA 1
ATOM 682 C C . LEU A 1 88 ? -20.678 12.587 -4.428 1.00 38.53 88 LEU A C 1
ATOM 684 O O . LEU A 1 88 ? -21.271 11.697 -5.038 1.00 38.53 88 LEU A O 1
ATOM 688 N N . LYS A 1 89 ? -21.319 13.645 -3.920 1.00 35.56 89 LYS A N 1
ATOM 689 C CA . LYS A 1 89 ? -22.684 14.004 -4.333 1.00 35.56 89 LYS A CA 1
ATOM 690 C C . LYS A 1 89 ? -22.627 15.205 -5.283 1.00 35.56 89 LYS A C 1
ATOM 692 O O . LYS A 1 89 ? -21.874 16.139 -4.993 1.00 35.56 89 LYS A O 1
ATOM 697 N N . PRO A 1 90 ? -23.398 15.203 -6.386 1.00 36.19 90 PRO A N 1
ATOM 698 C CA . PRO A 1 90 ? -23.630 16.419 -7.152 1.00 36.19 90 PRO A CA 1
ATOM 699 C C . PRO A 1 90 ? -24.415 17.400 -6.277 1.00 36.19 90 PRO A C 1
ATOM 701 O O . PRO A 1 90 ? -25.324 16.992 -5.551 1.00 36.19 90 PRO A O 1
ATOM 704 N N . ILE A 1 91 ? -24.000 18.666 -6.297 1.00 41.38 91 ILE A N 1
ATOM 705 C CA . ILE A 1 91 ? -24.589 19.711 -5.455 1.00 41.38 91 ILE A CA 1
ATOM 706 C C . ILE A 1 91 ? -25.993 20.067 -5.935 1.00 41.38 91 ILE A C 1
ATOM 708 O O . ILE A 1 91 ? -26.851 20.226 -5.084 1.00 41.38 91 ILE A O 1
ATOM 712 N N . ASP A 1 92 ? -26.260 20.037 -7.241 1.00 37.56 92 ASP A N 1
ATOM 713 C CA . ASP A 1 92 ? -27.589 20.246 -7.816 1.00 37.56 92 ASP A CA 1
ATOM 714 C C . ASP A 1 92 ? -27.725 19.431 -9.116 1.00 37.56 92 ASP A C 1
ATOM 716 O O . ASP A 1 92 ? -26.747 19.228 -9.839 1.00 37.56 92 ASP A O 1
ATOM 720 N N . MET A 1 93 ? -28.933 18.945 -9.424 1.00 39.72 93 MET A N 1
ATOM 721 C CA . MET A 1 93 ? -29.259 18.298 -10.710 1.00 39.72 93 MET A CA 1
ATOM 722 C C . MET A 1 93 ? -29.582 19.338 -11.801 1.00 39.72 93 MET A C 1
ATOM 724 O O . MET A 1 93 ? -30.247 19.027 -12.781 1.00 39.72 93 MET A O 1
ATOM 728 N N . GLU A 1 94 ? -29.130 20.578 -11.634 1.00 44.59 94 GLU A N 1
ATOM 729 C CA . GLU A 1 94 ? -29.247 21.648 -12.617 1.00 44.59 94 GLU A CA 1
ATOM 730 C C . GLU A 1 94 ? -27.932 22.437 -12.648 1.00 44.59 94 GLU A C 1
ATOM 732 O O . GLU A 1 94 ? -27.392 22.801 -11.609 1.00 44.59 94 GLU A O 1
ATOM 737 N N . LEU A 1 95 ? -27.445 22.698 -13.868 1.00 36.94 95 LEU A N 1
ATOM 738 C CA . LEU A 1 95 ? -26.294 23.540 -14.240 1.00 36.94 95 LEU A CA 1
ATOM 739 C C . LEU A 1 95 ? -24.891 22.913 -14.109 1.00 36.94 95 LEU A C 1
ATOM 741 O O . LEU A 1 95 ? -24.202 23.090 -13.112 1.00 36.94 95 LEU A O 1
ATOM 745 N N . SER A 1 96 ? -24.463 22.258 -15.204 1.00 37.62 96 SER A N 1
ATOM 746 C CA . SER A 1 96 ? -23.190 22.366 -15.974 1.00 37.62 96 SER A CA 1
ATOM 747 C C . SER A 1 96 ? -21.824 22.586 -15.285 1.00 37.62 96 SER A C 1
ATOM 749 O O . SER A 1 96 ? -20.803 22.674 -15.967 1.00 37.62 96 SER A O 1
ATOM 751 N N . THR A 1 97 ? -21.734 22.648 -13.969 1.00 37.22 97 THR A N 1
ATOM 752 C CA . THR A 1 97 ? -20.494 22.901 -13.241 1.00 37.22 97 THR A CA 1
ATOM 753 C C . THR A 1 97 ? -20.402 21.861 -12.151 1.00 37.22 97 THR A C 1
ATOM 755 O O . THR A 1 97 ? -21.013 21.984 -11.094 1.00 37.22 97 THR A O 1
ATOM 758 N N . SER A 1 98 ? -19.640 20.809 -12.441 1.00 36.09 98 SER A N 1
ATOM 759 C CA . SER A 1 98 ? -19.324 19.704 -11.542 1.00 36.09 98 SER A CA 1
ATOM 760 C C . SER A 1 98 ? -18.535 20.197 -10.324 1.00 36.09 98 SER A C 1
ATOM 762 O O . SER A 1 98 ? -17.329 19.986 -10.211 1.00 36.09 98 SER A O 1
ATOM 764 N N . ARG A 1 99 ? -19.200 20.897 -9.404 1.00 34.81 99 ARG A N 1
ATOM 765 C CA . ARG A 1 99 ? -18.675 21.186 -8.075 1.00 34.81 99 ARG A CA 1
ATOM 766 C C . ARG A 1 99 ? -19.105 20.029 -7.183 1.00 34.81 99 ARG A C 1
ATOM 768 O O . ARG A 1 99 ? -20.281 19.859 -6.882 1.00 34.81 99 ARG A O 1
ATOM 775 N N . TRP A 1 100 ? -18.141 19.199 -6.814 1.00 33.38 100 TRP A N 1
ATOM 776 C CA . TRP A 1 100 ? -18.350 18.066 -5.927 1.00 33.38 100 TRP A CA 1
ATOM 777 C C . TRP A 1 100 ? -18.052 18.497 -4.488 1.00 33.38 100 TRP A C 1
ATOM 779 O O . TRP A 1 100 ? -16.955 18.982 -4.213 1.00 33.38 100 TRP A O 1
ATOM 789 N N . ILE A 1 101 ? -19.000 18.331 -3.560 1.00 38.09 101 ILE A N 1
ATOM 790 C CA . ILE A 1 101 ? -18.697 18.439 -2.124 1.00 38.09 101 ILE A CA 1
ATOM 791 C C . ILE A 1 101 ? -18.271 17.063 -1.610 1.00 38.09 101 ILE A C 1
ATOM 793 O O . ILE A 1 101 ? -18.955 16.058 -1.815 1.00 38.09 101 ILE A O 1
ATOM 797 N N . ASN A 1 102 ? -17.140 17.040 -0.906 1.00 44.34 102 ASN A N 1
ATOM 798 C CA . ASN A 1 102 ? -16.620 15.865 -0.220 1.00 44.34 102 ASN A CA 1
ATOM 799 C C . ASN A 1 102 ? -17.464 15.561 1.026 1.00 44.34 102 ASN A C 1
ATOM 801 O O . ASN A 1 102 ? -17.192 16.090 2.104 1.00 44.34 102 ASN A O 1
ATOM 805 N N . PHE A 1 103 ? -18.469 14.690 0.906 1.00 46.41 103 PHE A N 1
ATOM 806 C CA . PHE A 1 103 ? -19.184 14.177 2.074 1.00 46.41 103 PHE A CA 1
ATOM 807 C C . PHE A 1 103 ? -18.514 12.898 2.582 1.00 46.41 103 PHE A C 1
ATOM 809 O O . PHE A 1 103 ? -18.375 11.906 1.860 1.00 46.41 103 PHE A O 1
ATOM 816 N N . ARG A 1 104 ? -18.110 12.904 3.856 1.00 60.84 104 ARG A N 1
ATOM 817 C CA . ARG A 1 104 ? -17.763 11.668 4.568 1.00 60.84 104 ARG A CA 1
ATOM 818 C C . ARG A 1 104 ? -19.056 10.946 4.918 1.00 60.84 104 ARG A C 1
ATOM 820 O O . ARG A 1 104 ? -20.040 11.595 5.248 1.00 60.84 104 ARG A O 1
ATOM 827 N N . VAL A 1 105 ? -19.065 9.624 4.809 1.00 68.06 105 VAL A N 1
ATOM 828 C CA . VAL A 1 105 ? -20.236 8.791 5.117 1.00 68.06 105 VAL A CA 1
ATOM 829 C C . VAL A 1 105 ? -19.971 7.938 6.345 1.00 68.06 105 VAL A C 1
ATOM 831 O O . VAL A 1 105 ? -18.835 7.539 6.606 1.00 68.06 105 VAL A O 1
ATOM 834 N N . GLU A 1 106 ? -21.031 7.625 7.076 1.00 72.50 106 GLU A N 1
ATOM 835 C CA . GLU A 1 106 ? -21.005 6.657 8.164 1.00 72.50 106 GLU A CA 1
ATOM 836 C C . GLU A 1 106 ? -21.938 5.481 7.859 1.00 72.50 106 GLU A C 1
ATOM 838 O O . GLU A 1 106 ? -22.832 5.536 7.007 1.00 72.50 106 GLU A O 1
ATOM 843 N N . ILE A 1 107 ? -21.691 4.380 8.554 1.00 76.56 107 ILE A N 1
ATOM 844 C CA . ILE A 1 107 ? -22.444 3.142 8.425 1.00 76.56 107 ILE A CA 1
ATOM 845 C C . ILE A 1 107 ? -23.283 2.945 9.674 1.00 76.56 107 ILE A C 1
ATOM 847 O O . ILE A 1 107 ? -22.730 2.701 10.741 1.00 76.56 107 ILE A O 1
ATOM 851 N N . GLN A 1 108 ? -24.603 2.973 9.528 1.00 81.75 108 GLN A N 1
ATOM 852 C CA . GLN A 1 108 ? -25.530 2.582 10.585 1.00 81.75 108 GLN A CA 1
ATOM 853 C C . GLN A 1 108 ? -25.762 1.076 10.487 1.00 81.75 108 GLN A C 1
ATOM 855 O O . GLN A 1 108 ? -26.318 0.575 9.502 1.00 81.75 108 GLN A O 1
ATOM 860 N N . VAL A 1 109 ? -25.265 0.340 11.478 1.00 83.44 109 VAL A N 1
ATOM 861 C CA . VAL A 1 109 ? -25.272 -1.126 11.480 1.00 83.44 109 VAL A CA 1
ATOM 862 C C . VAL A 1 109 ? -26.641 -1.654 11.905 1.00 83.44 109 VAL A C 1
ATOM 864 O O . VAL A 1 109 ? -27.157 -1.272 12.949 1.00 83.44 109 VAL A O 1
ATOM 867 N N . LYS A 1 110 ? -27.203 -2.571 11.111 1.00 84.88 110 LYS A N 1
ATOM 868 C CA . LYS A 1 110 ? -28.432 -3.317 11.427 1.00 84.88 110 LYS A CA 1
ATOM 869 C C . LYS A 1 110 ? -28.145 -4.734 11.895 1.00 84.88 110 LYS A C 1
ATOM 871 O O . LYS A 1 110 ? -28.734 -5.190 12.863 1.00 84.88 110 LYS A O 1
ATOM 876 N N . LYS A 1 111 ? -27.243 -5.435 11.205 1.00 86.81 111 LYS A N 1
ATOM 877 C CA . LYS A 1 111 ? -26.806 -6.785 11.582 1.00 86.81 111 LYS A CA 1
ATOM 878 C C . LYS A 1 111 ? -25.293 -6.872 11.519 1.00 86.81 111 LYS A C 1
ATOM 880 O O . LYS A 1 111 ? -24.667 -6.238 10.672 1.00 86.81 111 LYS A O 1
ATOM 885 N N . LEU A 1 112 ? -24.718 -7.652 12.426 1.00 85.62 112 LEU A N 1
ATOM 886 C CA . LEU A 1 112 ? -23.279 -7.836 12.561 1.00 85.62 112 LEU A CA 1
ATOM 887 C C . LEU A 1 112 ? -22.996 -9.316 12.792 1.00 85.62 112 LEU A C 1
ATOM 889 O O . LEU A 1 112 ? -23.434 -9.879 13.793 1.00 85.62 112 LEU A O 1
ATOM 893 N N . TYR A 1 113 ? -22.216 -9.917 11.903 1.00 86.31 113 TYR A N 1
ATOM 894 C CA . TYR A 1 113 ? -21.796 -11.309 11.999 1.00 86.31 113 TYR A CA 1
ATOM 895 C C . TYR A 1 113 ? -20.277 -11.368 12.107 1.00 86.31 113 TYR A C 1
ATOM 897 O O . TYR A 1 113 ? -19.571 -10.710 11.349 1.00 86.31 113 TYR A O 1
ATOM 905 N N . CYS A 1 114 ? -19.751 -12.151 13.046 1.00 87.94 114 CYS A N 1
ATOM 906 C CA . CYS A 1 114 ? -18.322 -12.447 13.087 1.00 87.94 114 CYS A CA 1
ATOM 907 C C . CYS A 1 114 ? -18.058 -13.684 12.231 1.00 87.94 114 CYS A C 1
ATOM 909 O O . CYS A 1 114 ? -18.461 -14.778 12.614 1.00 87.94 114 CYS A O 1
ATOM 911 N N . ILE A 1 115 ? -17.402 -13.503 11.083 1.00 87.31 115 ILE A N 1
ATOM 912 C CA . ILE A 1 115 ? -17.033 -14.614 10.197 1.00 87.31 115 ILE A CA 1
ATOM 913 C C . ILE A 1 115 ? -15.766 -15.287 10.727 1.00 87.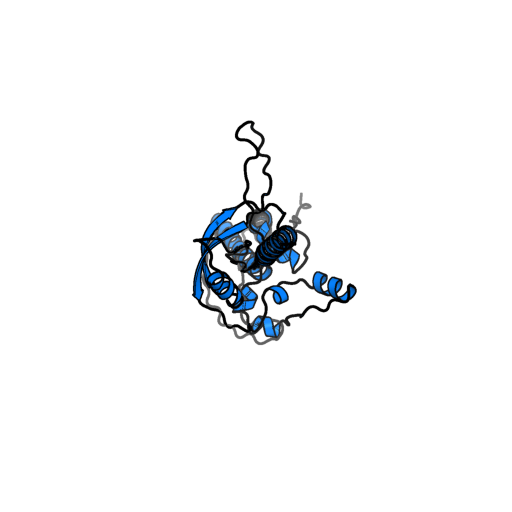31 115 ILE A C 1
ATOM 915 O O . ILE A 1 115 ? -15.693 -16.507 10.812 1.00 87.31 115 ILE A O 1
ATOM 919 N N . SER A 1 116 ? -14.765 -14.484 11.102 1.00 86.25 116 SER A N 1
ATOM 920 C CA . SER A 1 116 ? -13.513 -14.979 11.674 1.00 86.25 116 SER A CA 1
ATOM 921 C C . SER A 1 116 ? -13.068 -14.075 12.811 1.00 86.25 116 SER A C 1
ATOM 923 O O . SER A 1 116 ? -12.745 -12.900 12.606 1.00 86.25 116 SER A O 1
ATOM 925 N N . LYS A 1 117 ? -13.043 -14.626 14.025 1.00 87.25 117 LYS A N 1
ATOM 926 C CA . LYS A 1 117 ? -12.606 -13.905 15.219 1.00 87.25 117 LYS A CA 1
ATOM 927 C C . LYS A 1 117 ? -11.079 -13.877 15.276 1.00 87.25 117 LYS A C 1
ATOM 929 O O . LYS A 1 117 ? -10.438 -14.916 15.169 1.00 87.25 117 LYS A O 1
ATOM 934 N N . ALA A 1 118 ? -10.509 -12.690 15.448 1.00 84.00 118 ALA A N 1
ATOM 935 C CA . ALA A 1 118 ? -9.078 -12.524 15.655 1.00 84.00 118 ALA A CA 1
ATOM 936 C C . ALA A 1 118 ? -8.675 -12.889 17.091 1.00 84.00 118 ALA A C 1
ATOM 938 O O . ALA A 1 118 ? -9.501 -12.892 18.009 1.00 84.00 118 ALA A O 1
ATOM 939 N N . VAL A 1 119 ? -7.387 -13.166 17.284 1.00 85.44 119 VAL A N 1
ATOM 940 C CA . VAL A 1 119 ? -6.813 -13.391 18.614 1.00 85.44 119 VAL A CA 1
ATOM 941 C C . VAL A 1 119 ? -6.859 -12.071 19.406 1.00 85.44 119 VAL A C 1
ATOM 943 O O . VAL A 1 119 ? -6.524 -11.028 18.845 1.00 85.44 119 VAL A O 1
ATOM 946 N N . PRO A 1 120 ? -7.268 -12.072 20.691 1.00 80.19 120 PRO A N 1
ATOM 947 C CA . PRO A 1 120 ? -7.429 -10.839 21.470 1.00 80.19 120 PRO A CA 1
ATOM 948 C C . PRO A 1 120 ? -6.161 -9.994 21.618 1.00 80.19 120 PRO A C 1
ATOM 950 O O . PRO A 1 120 ? -6.249 -8.769 21.614 1.00 80.19 120 PRO A O 1
ATOM 953 N N . ALA A 1 121 ? -4.999 -10.640 21.732 1.00 83.25 121 ALA A N 1
ATOM 954 C CA . ALA A 1 121 ? -3.702 -9.985 21.820 1.00 83.25 121 ALA A CA 1
ATOM 955 C C . ALA A 1 121 ? -2.935 -10.205 20.512 1.00 83.25 121 ALA A C 1
ATOM 957 O O . ALA A 1 121 ? -2.383 -11.279 20.275 1.00 83.25 121 ALA A O 1
ATOM 958 N N . LEU A 1 122 ? -2.935 -9.191 19.647 1.00 81.19 122 LEU A N 1
ATOM 959 C CA . LEU A 1 122 ? -2.106 -9.191 18.446 1.00 81.19 122 LEU A CA 1
ATOM 960 C C . LEU A 1 122 ? -0.654 -8.897 18.829 1.00 81.19 122 LEU A C 1
ATOM 962 O O . LEU A 1 122 ? -0.396 -8.028 19.659 1.00 81.19 122 LEU A O 1
ATOM 966 N N . ALA A 1 123 ? 0.286 -9.591 18.188 1.00 86.19 123 ALA A N 1
ATOM 967 C CA . ALA A 1 123 ? 1.715 -9.397 18.430 1.00 86.19 123 ALA A CA 1
ATOM 968 C C . ALA A 1 123 ? 2.199 -7.985 18.055 1.00 86.19 123 ALA A C 1
ATOM 970 O O . ALA A 1 123 ? 3.102 -7.450 18.692 1.00 86.19 123 ALA A O 1
ATOM 971 N N . ILE A 1 124 ? 1.573 -7.374 17.043 1.00 89.31 124 ILE A N 1
ATOM 972 C CA . ILE A 1 124 ? 1.744 -5.962 16.698 1.00 89.31 124 ILE A CA 1
ATOM 973 C C . ILE A 1 124 ? 0.380 -5.315 16.465 1.00 89.31 124 ILE A C 1
ATOM 975 O O . ILE A 1 124 ? -0.523 -5.927 15.889 1.00 89.31 124 ILE A O 1
ATOM 979 N N . ASN A 1 125 ? 0.234 -4.060 16.881 1.00 87.06 125 ASN A N 1
ATOM 980 C CA . ASN A 1 125 ? -0.916 -3.237 16.532 1.00 87.06 125 ASN A CA 1
ATOM 981 C C . ASN A 1 125 ? -0.623 -2.487 15.224 1.00 87.06 125 ASN A C 1
ATOM 983 O O . ASN A 1 125 ? 0.414 -1.839 15.085 1.00 87.06 125 ASN A O 1
ATOM 987 N N . ILE A 1 126 ? -1.549 -2.569 14.268 1.00 85.75 126 ILE A N 1
ATOM 988 C CA . ILE A 1 126 ? -1.398 -1.966 12.937 1.00 85.75 126 ILE A CA 1
ATOM 989 C C . ILE A 1 126 ? -1.306 -0.438 13.036 1.00 85.75 126 ILE A C 1
ATOM 991 O O . ILE A 1 126 ? -0.547 0.165 12.287 1.00 85.75 126 ILE A O 1
ATOM 995 N N . GLU A 1 127 ? -2.038 0.184 13.965 1.00 85.38 127 GLU A N 1
ATOM 996 C CA . GLU A 1 127 ? -1.995 1.638 14.180 1.00 85.38 127 GLU A CA 1
ATOM 997 C C . GLU A 1 127 ? -0.605 2.091 14.635 1.00 85.38 127 GLU A C 1
ATOM 999 O O . GLU A 1 127 ? -0.082 3.077 14.127 1.00 85.38 127 GLU A O 1
ATOM 1004 N N . ASP A 1 128 ? 0.013 1.340 15.549 1.00 89.25 128 ASP A N 1
ATOM 1005 C CA . ASP A 1 128 ? 1.350 1.643 16.063 1.00 89.25 128 ASP A CA 1
ATOM 1006 C C . ASP A 1 128 ? 2.418 1.422 14.977 1.00 89.25 128 ASP A C 1
ATOM 1008 O O . ASP A 1 128 ? 3.327 2.233 14.829 1.00 89.25 128 ASP A O 1
ATOM 1012 N N . ALA A 1 129 ? 2.266 0.377 14.154 1.00 90.25 129 ALA A N 1
ATOM 1013 C CA . ALA A 1 129 ? 3.155 0.091 13.024 1.00 90.25 129 ALA A CA 1
ATOM 1014 C C . ALA A 1 129 ? 2.983 1.049 11.826 1.00 90.25 129 ALA A C 1
ATOM 1016 O O . ALA A 1 129 ? 3.857 1.096 10.961 1.00 90.25 129 ALA A O 1
ATOM 1017 N N . ALA A 1 130 ? 1.865 1.778 11.738 1.00 89.69 130 ALA A N 1
ATOM 1018 C CA . ALA A 1 130 ? 1.561 2.711 10.649 1.00 89.69 130 ALA A CA 1
ATOM 1019 C C . ALA A 1 130 ? 1.974 4.166 10.934 1.00 89.69 130 ALA A C 1
ATOM 1021 O O . ALA A 1 130 ? 1.944 4.984 10.014 1.00 89.69 130 ALA A O 1
ATOM 1022 N N . ARG A 1 131 ? 2.347 4.511 12.175 1.00 89.81 131 ARG A N 1
ATOM 1023 C CA . ARG A 1 131 ? 2.796 5.873 12.509 1.00 89.81 131 ARG A CA 1
ATOM 1024 C C . ARG A 1 131 ? 4.156 6.174 11.883 1.00 89.81 131 ARG A C 1
ATOM 1026 O O . ARG A 1 131 ? 5.033 5.310 11.824 1.00 89.81 131 ARG A O 1
ATOM 1033 N N . GLY A 1 132 ? 4.312 7.407 11.409 1.00 88.56 132 GLY A N 1
ATOM 1034 C CA . GLY A 1 132 ? 5.586 7.921 10.909 1.00 88.56 132 GLY A CA 1
ATOM 1035 C C . GLY A 1 132 ? 6.481 8.433 12.039 1.00 88.56 132 GLY A C 1
ATOM 1036 O O . GLY A 1 132 ? 5.989 8.857 13.085 1.00 88.56 132 GLY A O 1
ATOM 1037 N N . GLU A 1 133 ? 7.796 8.452 11.811 1.00 86.69 133 GLU A N 1
ATOM 1038 C CA . GLU A 1 133 ? 8.783 8.928 12.801 1.00 86.69 133 GLU A CA 1
ATOM 1039 C C . GLU A 1 133 ? 8.527 10.387 13.213 1.00 86.69 133 GLU A C 1
ATOM 1041 O O . GLU A 1 133 ? 8.543 10.706 14.398 1.00 86.69 133 GLU A O 1
ATOM 1046 N N . ILE A 1 134 ? 8.146 11.253 12.266 1.00 86.88 134 ILE A N 1
ATOM 1047 C CA . ILE A 1 134 ? 7.828 12.666 12.545 1.00 86.88 134 ILE A CA 1
ATOM 1048 C C . ILE A 1 134 ? 6.671 12.811 13.547 1.00 86.88 134 ILE A C 1
ATOM 1050 O O . ILE A 1 134 ? 6.667 13.717 14.381 1.00 86.88 134 ILE A O 1
ATOM 1054 N N . GLU A 1 135 ? 5.655 11.949 13.465 1.00 87.19 135 GLU A N 1
ATOM 1055 C CA . GLU A 1 135 ? 4.527 11.980 14.402 1.00 87.19 135 GLU A CA 1
ATOM 1056 C C . GLU A 1 135 ? 4.970 11.547 15.804 1.00 87.19 135 GLU A C 1
ATOM 1058 O O . GLU A 1 135 ? 4.576 12.164 16.796 1.00 87.19 135 GLU A O 1
ATOM 1063 N N . ILE A 1 136 ? 5.831 10.530 15.879 1.00 86.62 136 ILE A N 1
ATOM 1064 C CA . ILE A 1 136 ? 6.403 10.028 17.131 1.00 86.62 136 ILE A CA 1
ATOM 1065 C C . ILE A 1 136 ? 7.262 11.110 17.794 1.00 86.62 136 ILE A C 1
ATOM 1067 O O . ILE A 1 136 ? 7.101 11.371 18.985 1.00 86.62 136 ILE A O 1
ATOM 1071 N N . GLU A 1 137 ? 8.118 11.787 17.031 1.00 87.62 137 GLU A N 1
ATOM 1072 C CA . GLU A 1 137 ? 8.967 12.875 17.524 1.00 87.62 137 GLU A CA 1
ATOM 1073 C C . GLU A 1 137 ? 8.143 14.057 18.048 1.00 87.62 137 GLU A C 1
ATOM 1075 O O . GLU A 1 137 ? 8.385 14.544 19.155 1.00 87.62 137 GLU A O 1
ATOM 1080 N N . LYS A 1 138 ? 7.117 14.491 17.303 1.00 88.19 138 LYS A N 1
ATOM 1081 C CA . LYS A 1 138 ? 6.202 15.559 17.743 1.00 88.19 138 LYS A CA 1
ATOM 1082 C C . LYS A 1 138 ? 5.448 15.180 19.014 1.00 88.19 138 LYS A C 1
ATOM 1084 O O . LYS A 1 138 ? 5.255 16.017 19.895 1.00 88.19 138 LYS A O 1
ATOM 1089 N N . ALA A 1 139 ? 5.013 13.929 19.123 1.00 88.44 139 ALA A N 1
ATOM 1090 C CA . ALA A 1 139 ? 4.340 13.439 20.316 1.00 88.44 139 ALA A CA 1
ATOM 1091 C C . ALA A 1 139 ? 5.281 13.407 21.524 1.00 88.44 139 ALA A C 1
ATOM 1093 O O . ALA A 1 139 ? 4.881 13.836 22.606 1.00 88.44 139 ALA A O 1
ATOM 1094 N N . LEU A 1 140 ? 6.535 12.991 21.321 1.00 89.00 140 LEU A N 1
ATOM 1095 C CA . LEU A 1 140 ? 7.564 12.985 22.357 1.00 89.00 140 LEU A CA 1
ATOM 1096 C C . LEU A 1 140 ? 7.838 14.404 22.875 1.00 89.00 140 LEU A C 1
ATOM 1098 O O . LEU A 1 140 ? 7.885 14.612 24.085 1.00 89.00 140 LEU A O 1
ATOM 1102 N N . GLN A 1 141 ? 7.920 15.393 21.977 1.00 87.50 141 GLN A N 1
ATOM 1103 C CA . GLN A 1 141 ? 8.026 16.814 22.340 1.00 87.50 141 GLN A CA 1
ATOM 1104 C C . GLN A 1 141 ? 6.803 17.313 23.127 1.00 87.50 141 GLN A C 1
ATOM 1106 O O . GLN A 1 141 ? 6.937 18.139 24.026 1.00 87.50 141 GLN A O 1
ATOM 1111 N N . ALA A 1 142 ? 5.615 16.782 22.833 1.00 90.38 142 ALA A N 1
ATOM 1112 C CA . ALA A 1 142 ? 4.380 17.059 23.566 1.00 90.38 142 ALA A CA 1
ATOM 1113 C C . ALA A 1 142 ? 4.207 16.208 24.846 1.00 90.38 142 ALA A C 1
ATOM 1115 O O . ALA A 1 142 ? 3.122 16.200 25.434 1.00 90.38 142 ALA A O 1
ATOM 1116 N N . GLY A 1 143 ? 5.236 15.462 25.269 1.00 89.69 143 GLY A N 1
ATOM 1117 C CA . GLY A 1 143 ? 5.214 14.626 26.474 1.00 89.69 143 GLY A CA 1
ATOM 1118 C C . G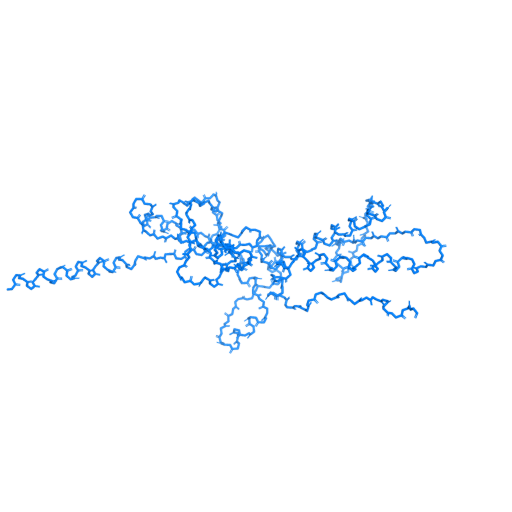LY A 1 143 ? 4.392 13.336 26.354 1.00 89.69 143 GLY A C 1
ATOM 1119 O O . GLY A 1 143 ? 4.095 12.704 27.366 1.00 89.69 143 GLY A O 1
ATOM 1120 N N . LYS A 1 144 ? 4.002 12.928 25.141 1.00 88.75 144 LYS A N 1
ATOM 1121 C CA . LYS A 1 144 ? 3.292 11.670 24.869 1.00 88.75 144 LYS A CA 1
ATOM 1122 C C . LYS A 1 144 ? 4.248 10.646 24.268 1.00 88.75 144 LYS A C 1
ATOM 1124 O O . LYS A 1 144 ? 4.764 10.837 23.172 1.00 88.75 144 LYS A O 1
ATOM 1129 N N . GLN A 1 145 ? 4.435 9.522 24.955 1.00 86.94 145 GLN A N 1
ATOM 1130 C CA . GLN A 1 145 ? 5.247 8.420 24.449 1.00 86.94 145 GLN A CA 1
ATOM 1131 C C . GLN A 1 145 ? 4.376 7.405 23.705 1.00 86.94 145 GLN A C 1
ATOM 1133 O O . GLN A 1 145 ? 3.520 6.750 24.300 1.00 86.94 145 GLN A O 1
ATOM 1138 N N . PHE A 1 146 ? 4.606 7.266 22.400 1.00 86.12 146 PHE A N 1
ATOM 1139 C CA . PHE A 1 146 ? 4.010 6.199 21.600 1.00 86.12 146 PHE A CA 1
ATOM 1140 C C . PHE A 1 146 ? 4.889 4.946 21.590 1.00 86.12 146 PHE A C 1
ATOM 1142 O O . PHE A 1 146 ? 6.111 5.017 21.718 1.00 86.12 146 PHE A O 1
ATOM 1149 N N . VAL A 1 147 ? 4.253 3.786 21.410 1.00 86.81 147 VAL A N 1
ATOM 1150 C CA . VAL A 1 147 ? 4.955 2.516 21.197 1.00 86.81 147 VAL A CA 1
ATOM 1151 C C . VAL A 1 147 ? 5.536 2.507 19.786 1.00 86.81 147 VAL A C 1
ATOM 1153 O O . VAL A 1 147 ? 4.810 2.727 18.815 1.00 86.81 147 VAL A O 1
ATOM 1156 N N . ARG A 1 148 ? 6.837 2.227 19.674 1.00 87.06 148 ARG A N 1
ATOM 1157 C CA . ARG A 1 148 ? 7.533 2.038 18.398 1.00 87.06 148 ARG A CA 1
ATOM 1158 C C . ARG A 1 148 ? 7.683 0.547 18.118 1.00 87.06 148 ARG A C 1
ATOM 1160 O O . ARG A 1 148 ? 8.108 -0.208 18.991 1.00 87.06 148 ARG A O 1
ATOM 1167 N N . VAL A 1 149 ? 7.331 0.123 16.906 1.00 89.62 149 VAL A N 1
ATOM 1168 C CA . VAL A 1 149 ? 7.465 -1.276 16.481 1.00 89.62 149 VAL A CA 1
ATOM 1169 C C . VAL A 1 149 ? 8.770 -1.439 15.704 1.00 89.62 149 VAL A C 1
ATOM 1171 O O . VAL A 1 149 ? 8.905 -0.918 14.598 1.00 89.62 149 VAL A O 1
ATOM 1174 N N . ASN A 1 150 ? 9.728 -2.164 16.282 1.00 89.12 150 ASN A N 1
ATOM 1175 C CA . ASN A 1 150 ? 11.044 -2.390 15.677 1.00 89.12 150 ASN A CA 1
ATOM 1176 C C . ASN A 1 150 ? 10.960 -3.248 14.407 1.00 89.12 150 ASN A C 1
ATOM 1178 O O . ASN A 1 150 ? 10.052 -4.068 14.254 1.00 89.12 150 ASN A O 1
ATOM 1182 N N . GLN A 1 151 ? 11.945 -3.091 13.520 1.00 87.81 151 GLN A N 1
ATOM 1183 C CA . GLN A 1 151 ? 11.997 -3.788 12.233 1.00 87.81 151 GLN A CA 1
ATOM 1184 C C . GLN A 1 151 ? 11.937 -5.314 12.379 1.00 87.81 151 GLN A C 1
ATOM 1186 O O . GLN A 1 151 ? 11.128 -5.937 11.697 1.00 87.81 151 GLN A O 1
ATOM 1191 N N . ASP A 1 152 ? 12.690 -5.905 13.309 1.00 90.56 152 ASP A N 1
ATOM 1192 C CA . ASP A 1 152 ? 12.677 -7.358 13.539 1.00 90.56 152 ASP A CA 1
ATOM 1193 C C . ASP A 1 152 ? 11.279 -7.869 13.897 1.00 90.56 152 ASP A C 1
ATOM 1195 O O . ASP A 1 152 ? 10.804 -8.862 13.351 1.00 90.56 152 ASP A O 1
ATOM 1199 N N . THR A 1 153 ? 10.557 -7.145 14.756 1.00 91.69 153 THR A N 1
ATOM 1200 C CA . THR A 1 153 ? 9.176 -7.485 15.116 1.00 91.69 153 THR A CA 1
ATOM 1201 C C . THR A 1 153 ? 8.246 -7.385 13.905 1.00 91.69 153 THR A C 1
ATOM 1203 O O . THR A 1 153 ? 7.390 -8.247 13.709 1.00 91.69 153 THR A O 1
ATOM 1206 N N . ARG A 1 154 ? 8.421 -6.366 13.054 1.00 92.38 154 ARG A N 1
ATOM 1207 C CA . ARG A 1 154 ? 7.633 -6.206 11.818 1.00 92.38 154 ARG A CA 1
ATOM 1208 C C . ARG A 1 154 ? 7.900 -7.335 10.824 1.00 92.38 154 ARG A C 1
ATOM 1210 O O . ARG A 1 154 ? 6.958 -7.808 10.195 1.00 92.38 154 ARG A O 1
ATOM 1217 N N . LEU A 1 155 ? 9.150 -7.783 10.706 1.00 91.06 155 LEU A N 1
ATOM 1218 C CA . LEU A 1 155 ? 9.543 -8.899 9.844 1.00 91.06 155 LEU A CA 1
ATOM 1219 C C . LEU A 1 155 ? 9.033 -10.243 10.386 1.00 91.06 155 LEU A C 1
ATOM 1221 O O . LEU A 1 155 ? 8.449 -11.014 9.630 1.00 91.06 155 LEU A O 1
ATOM 1225 N N . ASN A 1 156 ? 9.138 -10.484 11.695 1.00 93.56 156 ASN A N 1
ATOM 1226 C CA . ASN A 1 156 ? 8.601 -11.690 12.337 1.00 93.56 156 ASN A CA 1
ATOM 1227 C C . ASN A 1 156 ? 7.073 -11.793 12.202 1.00 93.56 156 ASN A C 1
ATOM 1229 O O . ASN A 1 156 ? 6.529 -12.884 12.044 1.00 93.56 156 ASN A O 1
ATOM 1233 N N . PHE A 1 157 ? 6.369 -10.656 12.209 1.00 93.06 157 PHE A N 1
ATOM 1234 C CA . PHE A 1 157 ? 4.914 -10.581 12.042 1.00 93.06 157 PHE A CA 1
ATOM 1235 C C . PHE A 1 157 ? 4.513 -9.920 10.719 1.00 93.06 157 PHE A C 1
ATOM 1237 O O . PHE A 1 157 ? 3.557 -9.138 10.657 1.00 93.06 157 PHE A O 1
ATOM 1244 N N . ARG A 1 158 ? 5.214 -10.270 9.631 1.00 92.62 158 ARG A N 1
ATOM 1245 C CA . ARG A 1 158 ? 5.061 -9.624 8.318 1.00 92.62 158 ARG A CA 1
ATOM 1246 C C . ARG A 1 158 ? 3.631 -9.638 7.784 1.00 92.62 158 ARG A C 1
ATOM 1248 O O . ARG A 1 158 ? 3.202 -8.663 7.180 1.00 92.62 158 ARG A O 1
ATOM 1255 N N . VAL A 1 159 ? 2.853 -10.687 8.051 1.00 91.06 159 VAL A N 1
ATOM 1256 C CA . VAL A 1 159 ? 1.440 -10.779 7.628 1.00 91.06 159 VAL A CA 1
ATOM 1257 C C . VAL A 1 159 ? 0.579 -9.657 8.223 1.00 91.06 159 VAL A C 1
ATOM 1259 O O . VAL A 1 159 ? -0.353 -9.184 7.569 1.00 91.06 159 VAL A O 1
ATOM 1262 N N . LEU A 1 160 ? 0.877 -9.225 9.450 1.00 89.62 160 LEU A N 1
ATOM 1263 C CA . LEU A 1 160 ? 0.215 -8.087 10.085 1.00 89.62 160 LEU A CA 1
ATOM 1264 C C . LEU A 1 160 ? 0.803 -6.767 9.578 1.00 89.62 160 LEU A C 1
ATOM 1266 O O . LEU A 1 160 ? 0.053 -5.844 9.276 1.00 89.62 160 LEU A O 1
ATOM 1270 N N . ASP A 1 161 ? 2.123 -6.691 9.410 1.00 92.25 161 ASP A N 1
ATOM 1271 C CA . ASP A 1 161 ? 2.799 -5.478 8.943 1.00 92.25 161 ASP A CA 1
ATOM 1272 C C . ASP A 1 161 ? 2.412 -5.098 7.504 1.00 92.25 161 ASP A C 1
ATOM 1274 O O . ASP A 1 161 ? 2.179 -3.930 7.198 1.00 92.25 161 ASP A O 1
ATOM 1278 N N . LEU A 1 162 ? 2.215 -6.078 6.619 1.00 91.44 162 LEU A N 1
ATOM 1279 C CA . LEU A 1 162 ? 1.694 -5.863 5.264 1.00 91.44 162 LEU A CA 1
ATOM 1280 C C . LEU A 1 162 ? 0.294 -5.238 5.257 1.00 91.44 162 LEU A C 1
ATOM 1282 O O . LEU A 1 162 ? -0.180 -4.786 4.213 1.00 91.44 162 LEU A O 1
ATOM 1286 N N . ARG A 1 163 ? -0.386 -5.188 6.409 1.00 88.62 163 ARG A N 1
ATOM 1287 C CA . ARG A 1 163 ? -1.660 -4.497 6.573 1.00 88.62 163 ARG A CA 1
ATOM 1288 C C . ARG A 1 163 ? -1.509 -3.024 6.950 1.00 88.62 163 ARG A C 1
ATOM 1290 O O . ARG A 1 163 ? -2.524 -2.371 7.157 1.00 88.62 163 ARG A O 1
ATOM 1297 N N . THR A 1 164 ? -0.320 -2.443 7.019 1.00 89.94 164 THR A N 1
ATOM 1298 C CA . THR A 1 164 ? -0.229 -0.981 7.137 1.00 89.94 164 THR A CA 1
ATOM 1299 C C . THR A 1 164 ? -0.618 -0.311 5.808 1.00 89.94 164 THR A C 1
ATOM 1301 O O . THR A 1 164 ? -0.479 -0.917 4.737 1.00 89.94 164 THR A O 1
ATOM 1304 N N . PRO A 1 165 ? -1.171 0.918 5.826 1.00 89.50 165 PRO A N 1
ATOM 1305 C CA . PRO A 1 165 ? -1.462 1.668 4.604 1.00 89.50 165 PRO A CA 1
ATOM 1306 C C . PRO A 1 165 ? -0.220 1.887 3.731 1.00 89.50 165 PRO A C 1
ATOM 1308 O O . PRO A 1 165 ? -0.301 1.675 2.524 1.00 89.50 165 PRO A O 1
ATOM 1311 N N . ALA A 1 166 ? 0.927 2.218 4.336 1.00 91.81 166 ALA A N 1
ATOM 1312 C CA . ALA A 1 166 ? 2.167 2.435 3.597 1.00 91.81 166 ALA A CA 1
ATOM 1313 C C . ALA A 1 166 ? 2.650 1.160 2.898 1.00 91.81 166 ALA A C 1
ATOM 1315 O O . ALA A 1 166 ? 2.905 1.207 1.702 1.00 91.81 166 ALA A O 1
ATOM 1316 N N . ASN A 1 167 ? 2.692 0.002 3.576 1.00 93.44 167 ASN A N 1
ATOM 1317 C CA . ASN A 1 167 ? 3.103 -1.252 2.928 1.00 93.44 167 ASN A CA 1
ATOM 1318 C C . ASN A 1 167 ? 2.152 -1.641 1.785 1.00 93.44 167 ASN A C 1
ATOM 1320 O O . ASN A 1 167 ? 2.609 -2.039 0.718 1.00 93.44 167 ASN A O 1
ATOM 1324 N N . GLN A 1 168 ? 0.833 -1.492 1.966 1.00 91.56 168 GLN A N 1
ATOM 1325 C CA . GLN A 1 168 ? -0.122 -1.711 0.870 1.00 91.56 168 GLN A CA 1
ATOM 1326 C C . GLN A 1 168 ? 0.148 -0.782 -0.319 1.00 91.56 168 GLN A C 1
ATOM 1328 O O . GLN A 1 168 ? 0.026 -1.224 -1.458 1.00 91.56 168 GLN A O 1
ATOM 1333 N N . GLY A 1 169 ? 0.517 0.476 -0.057 1.00 91.94 169 GLY A N 1
ATOM 1334 C CA . GLY A 1 169 ? 0.941 1.425 -1.082 1.00 91.94 169 GLY A CA 1
ATOM 1335 C C . GLY A 1 169 ? 2.220 0.981 -1.790 1.00 91.94 169 GLY A C 1
ATOM 1336 O O . GLY A 1 169 ? 2.222 0.882 -3.012 1.00 91.94 169 GLY A O 1
ATOM 1337 N N . ILE A 1 170 ? 3.268 0.640 -1.032 1.00 94.75 170 ILE A N 1
ATOM 1338 C CA . ILE A 1 170 ? 4.584 0.228 -1.552 1.00 94.75 170 ILE A CA 1
ATOM 1339 C C . ILE A 1 170 ? 4.431 -0.935 -2.531 1.00 94.75 170 ILE A C 1
ATOM 1341 O O . ILE A 1 170 ? 4.878 -0.838 -3.668 1.00 94.75 170 ILE A O 1
ATOM 1345 N N . PHE A 1 171 ? 3.741 -2.006 -2.133 1.00 93.88 171 PHE A N 1
ATOM 1346 C CA . PHE A 1 171 ? 3.602 -3.189 -2.988 1.00 93.88 171 PHE A CA 1
ATOM 1347 C C . PHE A 1 171 ? 2.707 -2.958 -4.210 1.00 93.88 171 PHE A C 1
ATOM 1349 O O . PHE A 1 171 ? 2.891 -3.601 -5.241 1.00 93.88 171 PHE A O 1
ATOM 1356 N N . ARG A 1 172 ? 1.752 -2.024 -4.135 1.00 93.00 172 ARG A N 1
ATOM 1357 C CA . ARG A 1 172 ? 0.947 -1.620 -5.298 1.00 93.00 172 ARG A CA 1
ATOM 1358 C C . ARG A 1 172 ? 1.758 -0.791 -6.285 1.00 93.00 172 ARG A C 1
ATOM 1360 O O . ARG A 1 172 ? 1.668 -1.046 -7.480 1.00 93.00 172 ARG A O 1
ATOM 1367 N N . VAL A 1 173 ? 2.557 0.152 -5.788 1.00 94.62 173 VAL A N 1
ATOM 1368 C CA . VAL A 1 173 ? 3.487 0.946 -6.602 1.00 94.62 173 VAL A CA 1
ATOM 1369 C C . VAL A 1 173 ? 4.524 0.033 -7.255 1.00 94.62 173 VAL A C 1
ATOM 1371 O O . VAL A 1 173 ? 4.711 0.117 -8.462 1.00 94.62 173 VAL A O 1
ATOM 1374 N N . GLN A 1 174 ? 5.116 -0.899 -6.500 1.00 95.00 174 GLN A N 1
ATOM 1375 C CA . GLN A 1 174 ? 6.050 -1.898 -7.029 1.00 95.00 174 GLN A CA 1
ATOM 1376 C C . GLN A 1 174 ? 5.422 -2.710 -8.171 1.00 95.00 174 GLN A C 1
ATOM 1378 O O . GLN A 1 174 ? 5.983 -2.784 -9.259 1.00 95.00 174 GLN A O 1
ATOM 1383 N N . CYS A 1 175 ? 4.221 -3.258 -7.963 1.00 94.88 175 CYS A N 1
ATOM 1384 C CA . CYS A 1 175 ? 3.507 -3.992 -9.009 1.00 94.88 175 CYS A CA 1
ATOM 1385 C C . CYS A 1 175 ? 3.220 -3.114 -10.241 1.00 94.88 175 CYS A C 1
ATOM 1387 O O . CYS A 1 175 ? 3.314 -3.576 -11.378 1.00 94.88 175 CYS A O 1
ATOM 1389 N N . GLN A 1 176 ? 2.892 -1.836 -10.036 1.00 94.81 176 GLN A N 1
ATOM 1390 C CA . GLN A 1 176 ? 2.648 -0.910 -11.136 1.00 94.81 176 GLN A CA 1
ATOM 1391 C C . GLN A 1 176 ? 3.921 -0.613 -11.940 1.00 94.81 176 GLN A C 1
ATOM 1393 O O . GLN A 1 176 ? 3.839 -0.550 -13.164 1.00 94.81 176 GLN A O 1
ATOM 1398 N N . VAL A 1 177 ? 5.081 -0.492 -11.286 1.00 95.56 177 VAL A N 1
ATOM 1399 C CA . VAL A 1 177 ? 6.388 -0.356 -11.952 1.00 95.56 177 VAL A CA 1
ATOM 1400 C C . VAL A 1 177 ? 6.646 -1.542 -12.881 1.00 95.56 177 VAL A C 1
ATOM 1402 O O . VAL A 1 177 ? 6.919 -1.340 -14.063 1.00 95.56 177 VAL A O 1
ATOM 1405 N N . GLU A 1 178 ? 6.476 -2.771 -12.389 1.00 95.06 178 GLU A N 1
ATOM 1406 C CA . GLU A 1 178 ? 6.662 -3.991 -13.190 1.00 95.06 178 GLU A CA 1
ATOM 1407 C C . GLU A 1 178 ? 5.703 -4.050 -14.389 1.00 95.06 178 GLU A C 1
ATOM 1409 O O . GLU A 1 178 ? 6.090 -4.434 -15.496 1.00 95.06 178 GLU A O 1
ATOM 1414 N N . ASN A 1 179 ? 4.446 -3.642 -14.189 1.00 94.94 179 ASN A N 1
ATOM 1415 C CA . ASN A 1 179 ? 3.448 -3.612 -15.254 1.00 94.94 179 ASN A CA 1
ATOM 1416 C C . ASN A 1 179 ? 3.796 -2.592 -16.337 1.00 94.94 179 ASN A C 1
ATOM 1418 O O . ASN A 1 179 ? 3.687 -2.919 -17.518 1.00 94.94 179 ASN A O 1
ATOM 1422 N N . ILE A 1 180 ? 4.212 -1.380 -15.955 1.00 94.88 180 ILE A N 1
ATOM 1423 C CA . ILE A 1 180 ? 4.594 -0.340 -16.916 1.00 94.88 180 ILE A CA 1
ATOM 1424 C C . ILE A 1 180 ? 5.834 -0.776 -17.691 1.00 94.88 180 ILE A C 1
ATOM 1426 O O . ILE A 1 180 ? 5.824 -0.705 -18.915 1.00 94.88 180 ILE A O 1
ATOM 1430 N N . PHE A 1 181 ? 6.850 -1.294 -16.996 1.00 95.69 181 PHE A N 1
ATOM 1431 C CA . PHE A 1 181 ? 8.064 -1.819 -17.616 1.00 95.69 181 PHE A CA 1
ATOM 1432 C C . PHE A 1 181 ? 7.740 -2.857 -18.694 1.00 95.69 181 PHE A C 1
ATOM 1434 O O . PHE A 1 181 ? 8.145 -2.721 -19.847 1.00 95.69 181 PHE A O 1
ATOM 1441 N N . ARG A 1 182 ? 6.921 -3.857 -18.344 1.00 95.19 182 ARG A N 1
ATOM 1442 C CA . ARG A 1 182 ? 6.505 -4.901 -19.282 1.00 95.19 182 ARG A CA 1
ATOM 1443 C C . ARG A 1 182 ? 5.693 -4.336 -20.449 1.00 95.19 182 ARG A C 1
ATOM 1445 O O . ARG A 1 182 ? 5.944 -4.708 -21.587 1.00 95.19 182 ARG A O 1
ATOM 1452 N N . GLN A 1 183 ? 4.716 -3.469 -20.186 1.00 95.12 183 GLN A N 1
ATOM 1453 C CA . GLN A 1 183 ? 3.856 -2.899 -21.231 1.00 95.12 183 GLN A CA 1
ATOM 1454 C C . GLN A 1 183 ? 4.640 -2.027 -22.213 1.00 95.12 183 GLN A C 1
ATOM 1456 O O . GLN A 1 183 ? 4.416 -2.132 -23.415 1.00 95.12 183 GLN A O 1
ATOM 1461 N N . PHE A 1 184 ? 5.560 -1.206 -21.706 1.00 95.56 184 PHE A N 1
ATOM 1462 C CA . PHE A 1 184 ? 6.411 -0.346 -22.517 1.00 95.56 184 PHE A CA 1
ATOM 1463 C C . PHE A 1 184 ? 7.292 -1.174 -23.458 1.00 95.56 184 PHE A C 1
ATOM 1465 O O . PHE A 1 184 ? 7.244 -0.980 -24.668 1.00 95.56 184 PHE A O 1
ATOM 1472 N N . LEU A 1 185 ? 8.030 -2.150 -22.920 1.00 95.25 185 LEU A N 1
ATOM 1473 C CA . LEU A 1 185 ? 8.940 -2.969 -23.722 1.00 95.25 185 LEU A CA 1
ATOM 1474 C C . LEU A 1 185 ? 8.195 -3.843 -24.738 1.00 95.25 185 LEU A C 1
ATOM 1476 O O . LEU A 1 185 ? 8.619 -3.943 -25.886 1.00 95.25 185 LEU A O 1
ATOM 1480 N N . LEU A 1 186 ? 7.049 -4.424 -24.365 1.00 95.38 186 LEU A N 1
ATOM 1481 C CA . LEU A 1 186 ? 6.218 -5.174 -25.315 1.00 95.38 186 LEU A CA 1
ATOM 1482 C C . LEU A 1 186 ? 5.716 -4.292 -26.468 1.00 95.38 186 LEU A C 1
ATOM 1484 O O . LEU A 1 186 ? 5.639 -4.761 -27.601 1.00 95.38 186 LEU A O 1
ATOM 1488 N N . ALA A 1 187 ? 5.378 -3.027 -26.196 1.00 95.31 187 ALA A N 1
ATOM 1489 C CA . ALA A 1 187 ? 4.954 -2.085 -27.230 1.00 95.31 187 ALA A CA 1
ATOM 1490 C C . ALA A 1 187 ? 6.104 -1.682 -28.170 1.00 95.31 187 ALA A C 1
ATOM 1492 O O . ALA A 1 187 ? 5.861 -1.457 -29.353 1.00 95.31 187 ALA A O 1
ATOM 1493 N N . ASP A 1 188 ? 7.341 -1.645 -27.666 1.00 93.56 188 ASP A N 1
ATOM 1494 C CA . ASP A 1 188 ? 8.564 -1.368 -28.440 1.00 93.56 188 ASP A CA 1
ATOM 1495 C C . ASP A 1 188 ? 9.102 -2.630 -29.163 1.00 93.56 188 ASP A C 1
ATOM 1497 O O . ASP A 1 188 ? 10.144 -2.587 -29.808 1.00 93.56 188 ASP A O 1
ATOM 1501 N N . GLY A 1 189 ? 8.383 -3.762 -29.089 1.00 95.12 189 GLY A N 1
ATOM 1502 C CA . GLY A 1 189 ? 8.692 -4.997 -29.822 1.00 95.12 189 GLY A CA 1
ATOM 1503 C C . GLY A 1 189 ? 9.610 -5.987 -29.096 1.00 95.12 189 GLY A C 1
ATOM 1504 O O . GLY A 1 189 ? 10.023 -6.981 -29.695 1.00 95.12 189 GLY A O 1
ATOM 1505 N N . PHE A 1 190 ? 9.915 -5.760 -27.817 1.00 96.19 190 PHE A N 1
ATOM 1506 C CA . PHE A 1 190 ? 10.711 -6.688 -27.012 1.00 96.19 190 PHE A CA 1
ATOM 1507 C C . PHE A 1 190 ? 9.933 -7.960 -26.667 1.00 96.19 190 PHE A C 1
ATOM 1509 O O . PHE A 1 190 ? 8.702 -7.983 -26.608 1.00 96.19 190 PHE A O 1
ATOM 1516 N N . VAL A 1 191 ? 10.674 -9.023 -26.354 1.00 95.00 191 VAL A N 1
ATOM 1517 C CA . VAL A 1 191 ? 10.127 -10.322 -25.952 1.00 95.00 191 VAL A CA 1
ATOM 1518 C C . VAL A 1 191 ? 10.532 -10.631 -24.514 1.00 95.00 191 VAL A C 1
ATOM 1520 O O . VAL A 1 191 ? 11.700 -10.535 -24.148 1.00 95.00 191 VAL A O 1
ATOM 1523 N N . GLY A 1 192 ? 9.560 -11.029 -23.691 1.00 92.56 192 GLY A N 1
ATOM 1524 C CA . GLY A 1 192 ? 9.823 -11.482 -22.328 1.00 92.56 192 GLY A CA 1
ATOM 1525 C C . GLY A 1 192 ? 10.466 -12.868 -22.310 1.00 92.56 192 GLY A C 1
ATOM 1526 O O . GLY A 1 192 ? 9.946 -13.799 -22.924 1.00 92.56 192 GLY A O 1
ATOM 1527 N N . ILE A 1 193 ? 11.562 -13.011 -21.566 1.00 91.50 193 ILE A N 1
ATOM 1528 C CA . ILE A 1 193 ? 12.257 -14.285 -21.352 1.00 91.50 193 ILE A CA 1
ATOM 1529 C C . ILE A 1 193 ? 12.276 -14.650 -19.865 1.00 91.50 193 ILE A C 1
ATOM 1531 O O . ILE A 1 193 ? 12.251 -13.781 -18.995 1.00 91.50 193 ILE A O 1
ATOM 1535 N N . HIS A 1 194 ? 12.340 -15.948 -19.574 1.00 88.81 194 HIS A N 1
ATOM 1536 C CA . HIS A 1 194 ? 12.520 -16.470 -18.221 1.00 88.81 194 HIS A CA 1
ATOM 1537 C C . HIS A 1 194 ? 13.830 -17.248 -18.163 1.00 88.81 194 HIS A C 1
ATOM 1539 O O . HIS A 1 194 ? 13.930 -18.344 -18.713 1.00 88.81 194 HIS A O 1
ATOM 1545 N N . THR A 1 195 ? 14.839 -16.666 -17.519 1.00 82.06 195 THR A N 1
ATOM 1546 C CA . THR A 1 195 ? 16.152 -17.290 -17.344 1.00 82.06 195 THR A CA 1
ATOM 1547 C C . THR A 1 195 ? 16.242 -17.966 -15.972 1.00 82.06 195 THR A C 1
ATOM 1549 O O . THR A 1 195 ? 15.750 -17.419 -14.982 1.00 82.06 195 THR A O 1
ATOM 1552 N N . PRO A 1 196 ? 16.843 -19.164 -15.867 1.00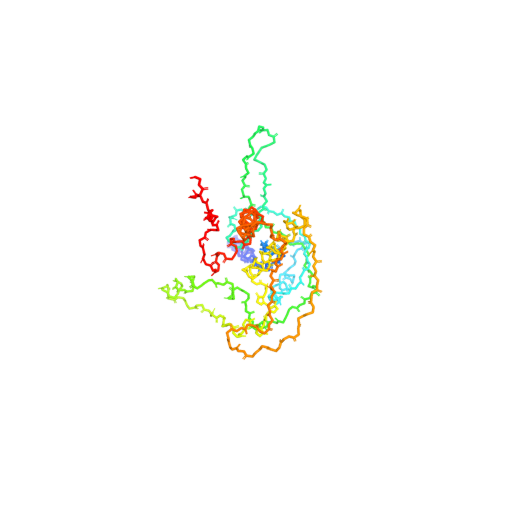 76.62 196 PRO A N 1
ATOM 1553 C CA . PRO A 1 196 ? 17.132 -19.759 -14.568 1.00 76.62 196 PRO A CA 1
ATOM 1554 C C . PRO A 1 196 ? 18.242 -18.951 -13.879 1.00 76.62 196 PRO A C 1
ATOM 1556 O O . PRO A 1 196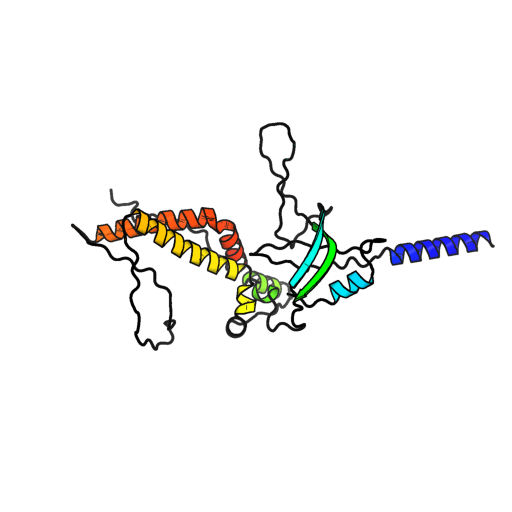 ? 19.305 -18.751 -14.463 1.00 76.62 196 PRO A O 1
ATOM 1559 N N . LYS A 1 197 ? 18.018 -18.502 -12.639 1.00 67.19 197 LYS A N 1
ATOM 1560 C CA . LYS A 1 197 ? 19.065 -17.920 -11.781 1.00 67.19 197 LYS A CA 1
ATOM 1561 C C . LYS A 1 197 ? 19.388 -18.924 -10.668 1.00 67.19 197 LYS A C 1
ATOM 1563 O O . LYS A 1 197 ? 18.504 -19.280 -9.894 1.00 67.19 197 LYS A O 1
ATOM 1568 N N . ALA A 1 198 ? 20.625 -19.419 -10.629 1.00 60.12 198 ALA A N 1
ATOM 1569 C CA . ALA A 1 198 ? 21.116 -20.386 -9.643 1.00 60.12 198 ALA A CA 1
ATOM 1570 C C . ALA A 1 198 ? 22.549 -20.016 -9.228 1.00 60.12 198 ALA A C 1
ATOM 1572 O O . ALA A 1 198 ? 23.496 -20.744 -9.515 1.00 60.12 198 ALA A O 1
ATOM 1573 N N . GLU A 1 199 ? 22.709 -18.842 -8.617 1.00 60.34 199 GLU A N 1
ATOM 1574 C CA . GLU A 1 199 ? 24.009 -18.352 -8.152 1.00 60.34 199 GLU A CA 1
ATOM 1575 C C . GLU A 1 199 ? 24.008 -18.181 -6.631 1.00 60.34 199 GLU A C 1
ATOM 1577 O O . GLU A 1 199 ? 23.085 -17.599 -6.057 1.00 60.34 199 GLU A O 1
ATOM 1582 N N . ASP A 1 200 ? 25.058 -18.687 -5.981 1.00 57.22 200 ASP A N 1
ATOM 1583 C CA . ASP A 1 200 ? 25.262 -18.552 -4.542 1.00 57.22 200 ASP A CA 1
ATOM 1584 C C . ASP A 1 200 ? 25.716 -17.124 -4.204 1.00 57.22 200 ASP A C 1
ATOM 1586 O O . ASP A 1 200 ? 26.754 -16.656 -4.675 1.00 57.22 200 ASP A O 1
ATOM 1590 N N . SER A 1 201 ? 24.976 -16.430 -3.336 1.00 56.31 201 SER A N 1
ATOM 1591 C CA . SER A 1 201 ? 25.336 -15.092 -2.853 1.00 56.31 201 SER A CA 1
ATOM 1592 C C . SER A 1 201 ? 25.315 -15.041 -1.326 1.00 56.31 201 SER A C 1
ATOM 1594 O O . SER A 1 201 ? 24.276 -15.220 -0.692 1.00 56.31 201 SER A O 1
ATOM 1596 N N . TYR A 1 202 ? 26.482 -14.783 -0.725 1.00 51.66 202 TYR A N 1
ATOM 1597 C CA . TYR A 1 202 ? 26.684 -14.707 0.726 1.00 51.66 202 TYR A CA 1
ATOM 1598 C C . TYR A 1 202 ? 27.391 -13.405 1.115 1.00 51.66 202 TYR A C 1
ATOM 1600 O O . TYR A 1 202 ? 28.595 -13.385 1.363 1.00 51.66 202 TYR A O 1
ATOM 1608 N N . THR A 1 203 ? 26.660 -12.290 1.204 1.00 49.25 203 THR A N 1
ATOM 1609 C CA . THR A 1 203 ? 27.176 -11.069 1.854 1.00 49.25 203 THR A CA 1
ATOM 1610 C C . THR A 1 203 ? 26.063 -10.276 2.548 1.00 49.25 203 THR A C 1
ATOM 1612 O O . THR A 1 203 ? 24.929 -10.239 2.091 1.00 49.25 203 THR A O 1
ATOM 1615 N N . HIS A 1 204 ? 26.403 -9.574 3.635 1.00 50.59 204 HIS A N 1
ATOM 1616 C CA . HIS A 1 204 ? 25.473 -8.818 4.494 1.00 50.59 204 HIS A CA 1
ATOM 1617 C C . HIS A 1 204 ? 24.835 -7.564 3.854 1.00 50.59 204 HIS A C 1
ATOM 1619 O O . HIS A 1 204 ? 24.023 -6.904 4.497 1.00 50.59 204 HIS A O 1
ATOM 1625 N N . ARG A 1 205 ? 25.234 -7.192 2.627 1.00 45.31 205 ARG A N 1
ATOM 1626 C CA . ARG A 1 205 ? 24.730 -6.006 1.899 1.00 45.31 205 ARG A CA 1
ATOM 1627 C C . ARG A 1 205 ? 23.806 -6.350 0.735 1.00 45.31 205 ARG A C 1
ATOM 1629 O O . ARG A 1 205 ? 23.226 -5.443 0.151 1.00 45.31 205 ARG A O 1
ATOM 1636 N N . HIS A 1 206 ? 23.669 -7.631 0.414 1.00 56.56 206 HIS A N 1
ATOM 1637 C CA . HIS A 1 206 ? 22.838 -8.095 -0.683 1.00 56.56 206 HIS A CA 1
ATOM 1638 C C . HIS A 1 206 ? 21.734 -8.971 -0.102 1.00 56.56 206 HIS A C 1
ATOM 1640 O O . HIS A 1 206 ? 22.000 -9.895 0.666 1.00 56.56 206 HIS A O 1
ATOM 1646 N N . LEU A 1 207 ? 20.484 -8.660 -0.441 1.00 55.62 207 LEU A N 1
ATOM 1647 C CA . LEU A 1 207 ? 19.402 -9.617 -0.250 1.00 55.62 207 LEU A CA 1
ATOM 1648 C C . LEU A 1 207 ? 19.728 -10.831 -1.124 1.00 55.62 207 LEU A C 1
ATOM 1650 O O . LEU A 1 207 ? 20.033 -10.662 -2.304 1.00 55.62 207 LEU A O 1
ATOM 1654 N N . CYS A 1 208 ? 19.679 -12.034 -0.549 1.00 55.94 208 CYS A N 1
ATOM 1655 C CA . CYS A 1 208 ? 19.973 -13.269 -1.285 1.00 55.94 208 CYS A CA 1
ATOM 1656 C C . CYS A 1 208 ? 19.006 -13.494 -2.462 1.00 55.94 208 CYS A C 1
ATOM 1658 O O . CYS A 1 208 ? 19.313 -14.262 -3.364 1.00 55.94 208 CYS A O 1
ATOM 1660 N N . GLU A 1 209 ? 17.861 -12.805 -2.465 1.00 68.12 209 GLU A N 1
ATOM 1661 C CA . GLU A 1 209 ? 16.875 -12.825 -3.538 1.00 68.12 209 GLU A CA 1
ATOM 1662 C C . GLU A 1 209 ? 16.288 -11.420 -3.731 1.00 68.12 209 GLU A C 1
ATOM 1664 O O . GLU A 1 209 ? 15.832 -10.779 -2.778 1.00 68.12 209 GLU A O 1
ATOM 1669 N N . PHE A 1 210 ? 16.310 -10.930 -4.969 1.00 80.06 210 PHE A N 1
ATOM 1670 C CA . PHE A 1 210 ? 15.665 -9.685 -5.377 1.00 80.06 210 PHE A CA 1
ATOM 1671 C C . PHE A 1 210 ? 15.070 -9.836 -6.779 1.00 80.06 210 PHE A C 1
ATOM 1673 O O . PHE A 1 210 ? 15.518 -10.655 -7.582 1.00 80.06 210 PHE A O 1
ATOM 1680 N N . THR A 1 211 ? 14.063 -9.022 -7.087 1.00 82.38 211 THR A N 1
ATOM 1681 C CA . THR A 1 211 ? 13.465 -8.965 -8.424 1.00 82.38 211 THR A CA 1
ATOM 1682 C C . THR A 1 211 ? 14.179 -7.893 -9.244 1.00 82.38 211 THR A C 1
ATOM 1684 O O . THR A 1 211 ? 14.043 -6.705 -8.959 1.00 82.38 211 THR A O 1
ATOM 1687 N N . GLY A 1 212 ? 14.963 -8.317 -10.237 1.00 87.31 212 GLY A N 1
ATOM 1688 C CA . GLY A 1 212 ? 15.572 -7.431 -11.233 1.00 87.31 212 GLY A CA 1
ATOM 1689 C C . GLY A 1 212 ? 14.652 -7.222 -12.437 1.00 87.31 212 GLY A C 1
ATOM 1690 O O . GLY A 1 212 ? 13.961 -8.153 -12.854 1.00 87.31 212 GLY A O 1
ATOM 1691 N N . LEU A 1 213 ? 14.640 -6.004 -12.981 1.00 90.94 213 LEU A N 1
ATOM 1692 C CA . LEU A 1 213 ? 14.024 -5.685 -14.269 1.00 90.94 213 LEU A CA 1
ATOM 1693 C C . LEU A 1 213 ? 15.150 -5.496 -15.286 1.00 90.94 213 LEU A C 1
ATOM 1695 O O . LEU A 1 213 ? 15.779 -4.443 -15.327 1.00 90.94 213 LEU A O 1
ATOM 1699 N N . ASP A 1 214 ? 15.416 -6.552 -16.048 1.00 91.12 214 ASP A N 1
ATOM 1700 C CA . ASP A 1 214 ? 16.522 -6.631 -16.999 1.00 91.12 214 ASP A CA 1
ATOM 1701 C C . ASP A 1 214 ? 16.007 -6.361 -18.428 1.00 91.12 214 ASP A C 1
ATOM 1703 O O . ASP A 1 214 ? 14.932 -6.837 -18.810 1.00 91.12 214 ASP A O 1
ATOM 1707 N N . VAL A 1 215 ? 16.762 -5.594 -19.221 1.00 91.56 215 VAL A N 1
ATOM 1708 C CA . VAL A 1 215 ? 16.493 -5.345 -20.647 1.00 91.56 215 VAL A CA 1
ATOM 1709 C C . VAL A 1 215 ? 17.788 -5.486 -21.439 1.00 91.56 215 VAL A C 1
ATOM 1711 O O . VAL A 1 215 ? 18.823 -4.983 -21.016 1.00 91.56 215 VAL A O 1
ATOM 1714 N N . GLU A 1 216 ? 17.713 -6.156 -22.587 1.00 91.38 216 GLU A N 1
ATOM 1715 C CA . GLU A 1 216 ? 18.831 -6.359 -23.510 1.00 91.38 216 GLU A CA 1
ATOM 1716 C C . GLU A 1 216 ? 18.338 -6.074 -24.936 1.00 91.38 216 GLU A C 1
ATOM 1718 O O . GLU A 1 216 ? 17.231 -6.490 -25.291 1.00 91.38 216 GLU A O 1
ATOM 1723 N N . MET A 1 217 ? 19.128 -5.368 -25.750 1.00 91.69 217 MET A N 1
ATOM 1724 C CA . MET A 1 217 ? 18.772 -5.024 -27.134 1.00 91.69 217 MET A CA 1
ATOM 1725 C C . MET A 1 217 ? 19.983 -5.069 -28.070 1.00 91.69 217 MET A C 1
ATOM 1727 O O . MET A 1 217 ? 21.112 -4.829 -27.649 1.00 91.69 217 MET A O 1
ATOM 1731 N N . GLU A 1 218 ? 19.740 -5.328 -29.356 1.00 91.69 218 GLU A N 1
ATOM 1732 C CA . GLU A 1 218 ? 20.757 -5.167 -30.400 1.00 91.69 218 GLU A CA 1
ATOM 1733 C C . GLU A 1 218 ? 21.048 -3.674 -30.627 1.00 91.69 218 GLU A C 1
ATOM 1735 O O . GLU A 1 218 ? 20.125 -2.876 -30.787 1.00 91.69 218 GLU A O 1
ATOM 1740 N N . ILE A 1 219 ? 22.332 -3.310 -30.650 1.00 94.38 219 ILE A N 1
ATOM 1741 C CA . ILE A 1 219 ? 22.814 -1.943 -30.895 1.00 94.38 219 ILE A CA 1
ATOM 1742 C C . ILE A 1 219 ? 23.293 -1.856 -32.344 1.00 94.38 219 ILE A C 1
ATOM 1744 O O . ILE A 1 219 ? 24.059 -2.718 -32.779 1.00 94.38 219 ILE A O 1
ATOM 1748 N N . LYS A 1 220 ? 22.879 -0.822 -33.086 1.00 92.38 220 LYS A N 1
ATOM 1749 C CA . LYS A 1 220 ? 23.237 -0.680 -34.507 1.00 92.38 220 LYS A CA 1
ATOM 1750 C C . LYS A 1 220 ? 24.464 0.191 -34.722 1.00 92.38 220 LYS A C 1
ATOM 1752 O O . LYS A 1 220 ? 25.369 -0.196 -35.458 1.00 92.38 220 LYS A O 1
ATOM 1757 N N . GLU A 1 221 ? 24.490 1.360 -34.097 1.00 92.38 221 GLU A N 1
ATOM 1758 C CA . GLU A 1 221 ? 25.513 2.380 -34.312 1.00 92.38 221 GLU A CA 1
ATOM 1759 C C . GLU A 1 221 ? 26.241 2.721 -33.015 1.00 92.38 221 GLU A C 1
ATOM 1761 O O . GLU A 1 221 ? 27.474 2.724 -32.981 1.00 92.38 221 GLU A O 1
ATOM 1766 N N . HIS A 1 222 ? 25.501 3.005 -31.939 1.00 94.38 222 HIS A N 1
ATOM 1767 C CA . HIS A 1 222 ? 26.091 3.506 -30.701 1.00 94.38 222 HIS A CA 1
ATOM 1768 C C . HIS A 1 222 ? 25.258 3.149 -29.465 1.00 94.38 222 HIS A C 1
ATOM 1770 O O . HIS A 1 222 ? 24.031 3.139 -29.494 1.00 94.38 222 HIS A O 1
ATOM 1776 N N . TYR A 1 223 ? 25.918 2.923 -28.324 1.00 89.81 223 TYR A N 1
ATOM 1777 C CA . TYR A 1 223 ? 25.249 2.511 -27.080 1.00 89.81 223 TYR A CA 1
ATOM 1778 C C . TYR A 1 223 ? 24.240 3.541 -26.539 1.00 89.81 223 TYR A C 1
ATOM 1780 O O . TYR A 1 223 ? 23.433 3.210 -25.672 1.00 89.81 223 TYR A O 1
ATOM 1788 N N . SER A 1 224 ? 24.271 4.783 -27.034 1.00 90.56 224 SER A N 1
ATOM 1789 C CA . SER A 1 224 ? 23.263 5.801 -26.717 1.00 90.56 224 SER A CA 1
ATOM 1790 C C . SER A 1 224 ? 21.854 5.364 -27.104 1.00 90.56 224 SER A C 1
ATOM 1792 O O . SER A 1 224 ? 20.919 5.767 -26.429 1.00 90.56 224 SER A O 1
ATOM 1794 N N . GLU A 1 225 ? 21.701 4.470 -28.086 1.00 90.44 225 GLU A N 1
ATOM 1795 C CA . GLU A 1 225 ? 20.405 3.865 -28.423 1.00 90.44 225 GLU A CA 1
ATOM 1796 C C . GLU A 1 225 ? 19.757 3.197 -27.199 1.00 90.44 225 GLU A C 1
ATOM 1798 O O . GLU A 1 225 ? 18.555 3.327 -26.979 1.00 90.44 225 GLU A O 1
ATOM 1803 N N . VAL A 1 226 ? 20.557 2.542 -26.348 1.00 91.25 226 VAL A N 1
ATOM 1804 C CA . VAL A 1 226 ? 20.078 1.939 -25.093 1.00 91.25 226 VAL A CA 1
ATOM 1805 C C . VAL A 1 226 ? 19.629 3.022 -24.113 1.00 91.25 226 VAL A C 1
ATOM 1807 O O . VAL A 1 226 ? 18.591 2.883 -23.467 1.00 91.25 226 VAL A O 1
ATOM 1810 N N . MET A 1 227 ? 20.386 4.118 -24.019 1.00 89.56 227 MET A N 1
ATOM 1811 C CA . MET A 1 227 ? 20.043 5.248 -23.151 1.00 89.56 227 MET A CA 1
ATOM 1812 C C . MET A 1 227 ? 18.728 5.905 -23.585 1.00 89.56 227 MET A C 1
ATOM 1814 O O . MET A 1 227 ? 17.900 6.213 -22.732 1.00 89.56 227 MET A O 1
ATOM 1818 N N . ASP A 1 228 ? 18.478 6.015 -24.891 1.00 89.81 228 ASP A N 1
ATOM 1819 C CA . ASP A 1 228 ? 17.222 6.547 -25.427 1.00 89.81 228 ASP A CA 1
ATOM 1820 C C . ASP A 1 228 ? 16.017 5.673 -25.038 1.00 89.81 228 ASP A C 1
ATOM 1822 O O . ASP A 1 228 ? 14.930 6.185 -24.760 1.00 89.81 228 ASP A O 1
ATOM 1826 N N . ILE A 1 229 ? 16.178 4.344 -24.986 1.00 90.94 229 ILE A N 1
ATOM 1827 C CA . ILE A 1 229 ? 15.126 3.446 -24.476 1.00 90.94 229 ILE A CA 1
ATOM 1828 C C . ILE A 1 229 ? 14.896 3.677 -22.985 1.00 90.94 229 ILE A C 1
ATOM 1830 O O . ILE A 1 229 ? 13.746 3.792 -22.556 1.00 90.94 229 ILE A O 1
ATOM 1834 N N . VAL A 1 230 ? 15.973 3.753 -22.203 1.00 90.25 230 VAL A N 1
ATOM 1835 C CA . VAL A 1 230 ? 15.913 3.965 -20.752 1.00 90.25 230 VAL A CA 1
ATOM 1836 C C . VAL A 1 230 ? 15.190 5.274 -20.423 1.00 90.25 230 VAL A C 1
ATOM 1838 O O . VAL A 1 230 ? 14.283 5.282 -19.588 1.00 90.25 230 VAL A O 1
ATOM 1841 N N . ASP A 1 231 ? 15.503 6.355 -21.129 1.00 88.31 231 ASP A N 1
ATOM 1842 C CA . ASP A 1 231 ? 14.835 7.643 -20.954 1.00 88.31 231 ASP A CA 1
ATOM 1843 C C . ASP A 1 231 ? 13.350 7.585 -21.314 1.00 88.31 231 ASP A C 1
ATOM 1845 O O . ASP A 1 231 ? 12.499 7.998 -20.519 1.00 88.31 231 ASP A O 1
ATOM 1849 N N . ARG A 1 232 ? 13.010 7.026 -22.485 1.00 90.62 232 ARG A N 1
ATOM 1850 C CA . ARG A 1 232 ? 11.609 6.879 -22.917 1.00 90.62 232 ARG A CA 1
ATOM 1851 C C . ARG A 1 232 ? 10.796 6.004 -21.959 1.00 90.62 232 ARG A C 1
ATOM 1853 O O . ARG A 1 232 ? 9.601 6.245 -21.783 1.00 90.62 232 ARG A O 1
ATOM 1860 N N . LEU A 1 233 ? 11.436 5.021 -21.328 1.00 91.50 233 LEU A N 1
ATOM 1861 C CA . LEU A 1 233 ? 10.828 4.140 -20.338 1.00 91.50 233 LEU A CA 1
ATOM 1862 C C . LEU A 1 233 ? 10.536 4.881 -19.024 1.00 91.50 233 LEU A C 1
ATOM 1864 O O . LEU A 1 233 ? 9.413 4.818 -18.515 1.00 91.50 233 LEU A O 1
ATOM 1868 N N . PHE A 1 234 ? 11.528 5.576 -18.457 1.00 90.75 234 PHE A N 1
ATOM 1869 C CA . PHE A 1 234 ? 11.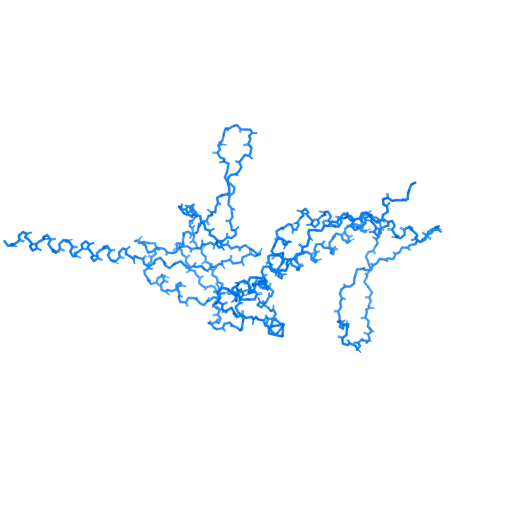395 6.183 -17.130 1.00 90.75 234 PHE A CA 1
ATOM 1870 C C . PHE A 1 234 ? 10.416 7.358 -17.101 1.00 90.75 234 PHE A C 1
ATOM 1872 O O . PHE A 1 234 ? 9.672 7.489 -16.127 1.00 90.75 234 PHE A O 1
ATOM 1879 N N . VAL A 1 235 ? 10.358 8.176 -18.157 1.00 88.44 235 VAL A N 1
ATOM 1880 C CA . VAL A 1 235 ? 9.432 9.323 -18.231 1.00 88.44 235 VAL A CA 1
ATOM 1881 C C . VAL A 1 235 ? 7.981 8.852 -18.078 1.00 88.44 235 VAL A C 1
ATOM 1883 O O . VAL A 1 235 ? 7.300 9.226 -17.122 1.00 88.44 235 VAL A O 1
ATOM 1886 N N . ALA A 1 236 ? 7.535 7.940 -18.948 1.00 86.69 236 ALA A N 1
ATOM 1887 C CA . ALA A 1 236 ? 6.172 7.411 -18.901 1.00 86.69 236 ALA A CA 1
ATOM 1888 C C . ALA A 1 236 ? 5.892 6.613 -17.616 1.00 86.69 236 ALA A C 1
ATOM 1890 O O . ALA A 1 236 ? 4.754 6.571 -17.138 1.00 86.69 236 ALA A O 1
ATOM 1891 N N . MET A 1 237 ? 6.919 5.985 -17.035 1.00 92.25 237 MET A N 1
ATOM 1892 C CA . MET A 1 237 ? 6.802 5.291 -15.758 1.00 92.25 237 MET A CA 1
ATOM 1893 C C . MET A 1 237 ? 6.460 6.253 -14.624 1.00 92.25 237 MET A C 1
ATOM 1895 O O . MET A 1 237 ? 5.456 6.046 -13.941 1.00 92.25 237 MET A O 1
ATOM 1899 N N . PHE A 1 238 ? 7.245 7.313 -14.436 1.00 91.81 238 PHE A N 1
ATOM 1900 C CA . PHE A 1 238 ? 6.983 8.295 -13.386 1.00 91.81 238 PHE A CA 1
ATOM 1901 C C . PHE A 1 238 ? 5.655 9.024 -13.599 1.00 91.81 238 PHE A C 1
ATOM 1903 O O . PHE A 1 238 ? 4.894 9.173 -12.640 1.00 91.81 238 PHE A O 1
ATOM 1910 N N . ASP A 1 239 ? 5.328 9.389 -14.839 1.00 90.06 239 ASP A N 1
ATOM 1911 C CA . ASP A 1 239 ? 4.044 10.009 -15.173 1.00 90.06 239 ASP A CA 1
ATOM 1912 C C . ASP A 1 239 ? 2.873 9.081 -14.829 1.00 90.06 239 ASP A C 1
ATOM 1914 O O . ASP A 1 239 ? 1.941 9.474 -14.122 1.00 90.06 239 ASP A O 1
ATOM 1918 N N . SER A 1 240 ? 2.947 7.805 -15.224 1.00 91.12 240 SER A N 1
ATOM 1919 C CA . SER A 1 240 ? 1.892 6.839 -14.917 1.00 91.12 240 SER A CA 1
ATOM 1920 C C . SER A 1 240 ? 1.784 6.536 -13.420 1.00 91.12 240 SER A C 1
ATOM 1922 O O . SER A 1 240 ? 0.682 6.218 -12.967 1.00 91.12 240 SER A O 1
ATOM 1924 N N . LEU A 1 241 ? 2.872 6.588 -12.647 1.00 93.38 241 LEU A N 1
ATOM 1925 C CA . LEU A 1 241 ? 2.817 6.438 -11.188 1.00 93.38 241 LEU A CA 1
ATOM 1926 C C . LEU A 1 241 ? 2.150 7.655 -10.536 1.00 93.38 241 LEU A C 1
ATOM 1928 O O . LEU A 1 241 ? 1.271 7.491 -9.688 1.00 93.38 241 LEU A O 1
ATOM 1932 N N . ASN A 1 242 ? 2.515 8.862 -10.969 1.00 90.62 242 ASN A N 1
ATOM 1933 C CA . ASN A 1 242 ? 1.915 10.108 -10.500 1.00 90.62 242 ASN A CA 1
ATOM 1934 C C . ASN A 1 242 ? 0.432 10.229 -10.873 1.00 90.62 242 ASN A C 1
ATOM 1936 O O . ASN A 1 242 ? -0.324 10.867 -10.147 1.00 90.62 242 ASN A O 1
ATOM 1940 N N . GLU A 1 243 ? -0.010 9.620 -11.971 1.00 89.94 243 GLU A N 1
ATOM 1941 C CA . GLU A 1 243 ? -1.418 9.607 -12.369 1.00 89.94 243 GLU A CA 1
ATOM 1942 C C . GLU A 1 243 ? -2.211 8.502 -11.649 1.00 89.94 243 GLU A C 1
ATOM 1944 O O . GLU A 1 243 ? -3.258 8.759 -11.052 1.00 89.94 243 GLU A O 1
ATOM 1949 N N . LYS A 1 244 ? -1.717 7.256 -11.676 1.00 90.44 244 LYS A N 1
ATOM 1950 C CA . LYS A 1 244 ? -2.501 6.075 -11.270 1.00 90.44 244 LYS A CA 1
ATOM 1951 C C . LYS A 1 244 ? -2.325 5.682 -9.806 1.00 90.44 244 LYS A C 1
ATOM 1953 O O . LYS A 1 244 ? -3.206 5.015 -9.265 1.00 90.44 244 LYS A O 1
ATOM 1958 N N . CYS A 1 245 ? -1.229 6.082 -9.159 1.00 91.69 245 CYS A N 1
ATOM 1959 C CA . CYS A 1 245 ? -0.868 5.648 -7.805 1.00 91.69 245 CYS A CA 1
ATOM 1960 C C . CYS A 1 245 ? -0.891 6.778 -6.765 1.00 91.69 245 CYS A C 1
ATOM 1962 O O . CYS A 1 245 ? -0.272 6.654 -5.712 1.00 91.69 245 CYS A O 1
ATOM 1964 N N . GLN A 1 246 ? -1.607 7.881 -7.010 1.00 90.31 246 GLN A N 1
ATOM 1965 C CA . GLN A 1 246 ? -1.642 9.030 -6.087 1.00 90.31 246 GLN A CA 1
ATOM 1966 C C . GLN A 1 246 ? -2.041 8.648 -4.658 1.00 90.31 246 GLN A C 1
ATOM 1968 O O . GLN A 1 246 ? -1.447 9.125 -3.695 1.00 90.31 246 GLN A O 1
ATOM 1973 N N . LYS A 1 247 ? -3.030 7.760 -4.511 1.00 88.19 247 LYS A N 1
ATOM 1974 C CA . LYS A 1 247 ? -3.536 7.327 -3.200 1.00 88.19 247 LYS A CA 1
ATOM 1975 C C . LYS A 1 247 ? -2.494 6.509 -2.445 1.00 88.19 247 LYS A C 1
ATOM 1977 O O . LYS A 1 247 ? -2.331 6.663 -1.237 1.00 88.19 247 LYS A O 1
ATOM 1982 N N . GLU A 1 248 ? -1.801 5.631 -3.159 1.00 91.69 248 GLU A N 1
ATOM 1983 C CA . GLU A 1 248 ? -0.710 4.822 -2.642 1.00 91.69 248 GLU A CA 1
ATOM 1984 C C . GLU A 1 248 ? 0.473 5.707 -2.240 1.00 91.69 248 GLU A C 1
ATOM 1986 O O . GLU A 1 248 ? 0.959 5.582 -1.119 1.00 91.69 248 GLU A O 1
ATOM 1991 N N . LEU A 1 249 ? 0.878 6.644 -3.102 1.00 93.06 249 LEU A N 1
ATOM 1992 C CA . LEU A 1 249 ? 1.951 7.606 -2.839 1.00 93.06 249 LEU A CA 1
ATOM 1993 C C . LEU A 1 249 ? 1.634 8.490 -1.624 1.00 93.06 249 LEU A C 1
ATOM 1995 O O . LEU A 1 249 ? 2.493 8.672 -0.766 1.00 93.06 249 LEU A O 1
ATOM 1999 N N . GLU A 1 250 ? 0.395 8.967 -1.481 1.00 91.06 250 GLU A N 1
ATOM 2000 C CA . GLU A 1 250 ? -0.048 9.723 -0.301 1.00 91.06 250 GLU A CA 1
ATOM 2001 C C . GLU A 1 250 ? 0.019 8.869 0.978 1.00 91.06 250 GLU A C 1
ATOM 2003 O O . GLU A 1 250 ? 0.471 9.335 2.026 1.00 91.06 250 GLU A O 1
ATOM 2008 N N . ALA A 1 251 ? -0.416 7.606 0.914 1.00 89.81 251 ALA A N 1
ATOM 2009 C CA . ALA A 1 251 ? -0.367 6.693 2.054 1.00 89.81 251 ALA A CA 1
ATOM 2010 C C . ALA A 1 251 ? 1.073 6.384 2.493 1.00 89.81 251 ALA A C 1
ATOM 2012 O O . ALA A 1 251 ? 1.336 6.310 3.694 1.00 89.81 251 ALA A O 1
ATOM 2013 N N . ILE A 1 252 ? 1.995 6.236 1.537 1.00 93.56 252 ILE A N 1
ATOM 2014 C CA . ILE A 1 252 ? 3.430 6.087 1.801 1.00 93.56 252 ILE A CA 1
ATOM 2015 C C . ILE A 1 252 ? 3.973 7.375 2.418 1.00 93.56 252 ILE A C 1
ATOM 2017 O O . ILE A 1 252 ? 4.567 7.316 3.488 1.00 93.56 252 ILE A O 1
ATOM 2021 N N . GLY A 1 253 ? 3.697 8.528 1.803 1.00 92.56 253 GLY A N 1
ATOM 2022 C CA . GLY A 1 253 ? 4.218 9.837 2.209 1.00 92.56 253 GLY A CA 1
ATOM 2023 C C . GLY A 1 253 ? 3.812 10.255 3.622 1.00 92.56 253 GLY A C 1
ATOM 2024 O O . GLY A 1 253 ? 4.572 10.932 4.310 1.00 92.56 253 GLY A O 1
ATOM 2025 N N . LYS A 1 254 ? 2.642 9.808 4.098 1.00 89.81 254 LYS A N 1
ATOM 2026 C CA . LYS A 1 254 ? 2.205 10.013 5.491 1.00 89.81 254 LYS A CA 1
ATOM 2027 C C . LYS A 1 254 ? 3.116 9.333 6.510 1.00 89.81 254 LYS A C 1
ATOM 2029 O O . LYS A 1 254 ? 3.330 9.885 7.584 1.00 89.81 254 LYS A O 1
ATOM 2034 N N . GLN A 1 255 ? 3.615 8.139 6.195 1.00 91.69 255 GLN A N 1
ATOM 2035 C CA . GLN A 1 255 ? 4.477 7.378 7.099 1.00 91.69 255 GLN A CA 1
ATOM 2036 C C . GLN A 1 255 ? 5.965 7.657 6.847 1.00 91.69 255 GLN A C 1
ATOM 2038 O O . GLN A 1 255 ? 6.739 7.792 7.794 1.00 91.69 255 GLN A O 1
ATOM 2043 N N . TYR A 1 256 ? 6.344 7.767 5.576 1.00 92.94 256 TYR A N 1
ATOM 2044 C CA . TYR A 1 256 ? 7.696 7.994 5.084 1.00 92.94 256 TYR A CA 1
ATOM 2045 C C . TYR A 1 256 ? 7.678 9.217 4.165 1.00 92.94 256 TYR A C 1
ATOM 2047 O O . TYR A 1 256 ? 7.442 9.058 2.974 1.00 92.94 256 TYR A O 1
ATOM 2055 N N . PRO A 1 257 ? 7.863 10.438 4.686 1.00 92.62 257 PRO A N 1
ATOM 2056 C CA . PRO A 1 257 ? 7.818 11.648 3.872 1.00 92.62 257 PRO A CA 1
ATOM 2057 C C . PRO A 1 257 ? 8.893 11.645 2.783 1.00 92.62 257 PRO A C 1
ATOM 2059 O O . PRO A 1 257 ? 10.063 11.391 3.061 1.00 92.62 257 PRO A O 1
ATOM 2062 N N . PHE A 1 258 ? 8.489 11.948 1.553 1.00 92.75 258 PHE A N 1
ATOM 2063 C CA . PHE A 1 258 ? 9.369 12.058 0.393 1.00 92.75 258 PHE A CA 1
ATOM 2064 C C . PHE A 1 258 ? 8.912 13.217 -0.499 1.00 92.75 258 PHE A C 1
ATOM 2066 O O . PHE A 1 258 ? 7.752 13.637 -0.445 1.00 92.75 258 PHE A O 1
ATOM 2073 N N . GLU A 1 259 ? 9.824 13.750 -1.310 1.00 89.88 259 GLU A N 1
ATOM 2074 C CA . GLU A 1 259 ? 9.460 14.744 -2.320 1.00 89.88 259 GLU A CA 1
ATOM 2075 C C . GLU A 1 259 ? 8.719 14.083 -3.490 1.00 89.88 259 GLU A C 1
ATOM 2077 O O . GLU A 1 259 ? 9.110 12.992 -3.902 1.00 89.88 259 GLU A O 1
ATOM 2082 N N . PRO A 1 260 ? 7.686 14.726 -4.068 1.00 85.75 260 PRO A N 1
ATOM 2083 C CA . PRO A 1 260 ? 6.979 14.181 -5.223 1.00 85.75 260 PRO A CA 1
ATOM 2084 C C . PRO A 1 260 ? 7.925 13.779 -6.357 1.00 85.75 260 PRO A C 1
ATOM 2086 O O . PRO A 1 260 ? 8.907 14.474 -6.628 1.00 85.75 260 PRO A O 1
ATOM 2089 N N . LEU A 1 261 ? 7.596 12.680 -7.040 1.00 82.00 261 LEU A N 1
ATOM 2090 C CA . LEU A 1 261 ? 8.387 12.157 -8.152 1.00 82.00 261 LEU A CA 1
ATOM 2091 C C . LEU A 1 261 ? 8.425 13.196 -9.278 1.00 82.00 261 LEU A C 1
ATOM 2093 O O . LEU A 1 261 ? 7.393 13.508 -9.876 1.00 82.00 261 LEU A O 1
ATOM 2097 N N . LYS A 1 262 ? 9.615 13.732 -9.553 1.00 79.12 262 LYS A N 1
ATOM 2098 C CA . LYS A 1 262 ? 9.872 14.663 -10.653 1.00 79.12 262 LYS A CA 1
ATOM 2099 C C . LYS A 1 262 ? 10.682 13.948 -11.721 1.00 79.12 262 LYS A C 1
ATOM 2101 O O . LYS A 1 262 ? 11.728 13.377 -11.420 1.00 79.12 262 LYS A O 1
ATOM 2106 N N . VAL A 1 263 ? 10.228 14.037 -12.964 1.00 67.56 263 VAL A N 1
ATOM 2107 C CA . VAL A 1 263 ? 11.039 13.652 -14.116 1.00 67.56 263 VAL A CA 1
ATOM 2108 C C . VAL A 1 263 ? 12.054 14.765 -14.350 1.00 67.56 263 VAL A C 1
ATOM 2110 O O . VAL A 1 263 ? 11.694 15.878 -14.727 1.00 67.56 263 VAL A O 1
ATOM 2113 N N . ILE A 1 264 ? 13.326 14.476 -14.102 1.00 61.22 264 ILE A N 1
ATOM 2114 C CA . ILE A 1 264 ? 14.420 15.289 -14.627 1.00 61.22 264 ILE A CA 1
ATOM 2115 C C . ILE A 1 264 ? 14.733 14.655 -15.976 1.00 61.22 264 ILE A C 1
ATOM 2117 O O . ILE A 1 264 ? 15.234 13.535 -16.006 1.00 61.22 264 ILE A O 1
ATOM 2121 N N . SER A 1 265 ? 14.378 15.306 -17.088 1.00 56.53 265 SER A N 1
ATOM 2122 C CA . SER A 1 265 ? 14.797 14.805 -18.400 1.00 56.53 265 SER A CA 1
ATOM 2123 C C . SER A 1 265 ? 16.323 14.724 -18.394 1.00 56.53 265 SER A C 1
ATOM 2125 O O . SER A 1 265 ? 16.980 15.758 -18.234 1.00 56.53 265 SER A O 1
ATOM 2127 N N . LEU A 1 266 ? 16.881 13.525 -18.539 1.00 54.56 266 LEU A N 1
ATOM 2128 C CA . LEU A 1 266 ? 18.323 13.315 -18.433 1.00 54.56 266 LEU A CA 1
ATOM 2129 C C . LEU A 1 266 ? 19.098 14.032 -19.559 1.00 54.56 266 LEU A C 1
ATOM 2131 O O . LEU A 1 266 ? 20.277 14.326 -19.381 1.00 54.56 266 LEU A O 1
ATOM 2135 N N . PHE A 1 267 ? 18.424 14.429 -20.653 1.00 53.47 267 PHE A N 1
ATOM 2136 C CA . PHE A 1 267 ? 19.050 15.052 -21.829 1.00 53.47 267 PHE A CA 1
ATOM 2137 C C . PHE A 1 267 ? 18.299 16.266 -22.408 1.00 53.47 267 PHE A C 1
ATOM 2139 O O . PHE A 1 267 ? 18.150 16.4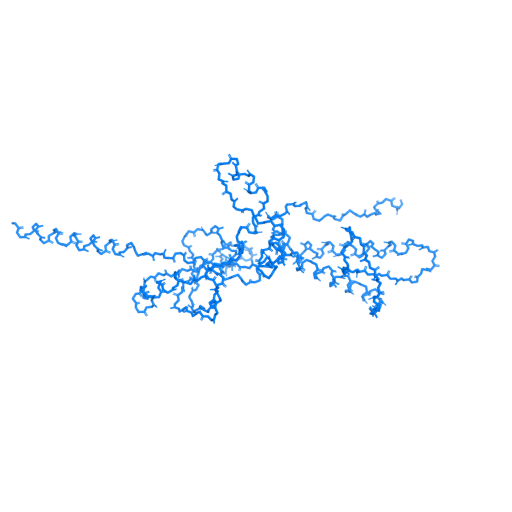01 -23.617 1.00 53.47 267 PHE A O 1
ATOM 2146 N N . SER A 1 268 ? 17.889 17.237 -21.587 1.00 44.41 268 SER A N 1
ATOM 2147 C CA . SER A 1 268 ? 17.399 18.537 -22.102 1.00 44.41 268 SER A CA 1
ATOM 2148 C C . SER A 1 268 ? 18.500 19.461 -22.667 1.00 44.41 268 SER A C 1
ATOM 2150 O O . SER A 1 268 ? 18.236 20.631 -22.920 1.00 44.41 268 SER A O 1
ATOM 2152 N N . HIS A 1 269 ? 19.732 18.966 -22.850 1.00 38.50 269 HIS A N 1
ATOM 2153 C CA . HIS A 1 269 ? 20.908 19.761 -23.248 1.00 38.50 269 HIS A CA 1
ATOM 2154 C C . HIS A 1 269 ? 21.716 19.181 -24.426 1.00 38.50 269 HIS A C 1
ATOM 2156 O O . HIS A 1 269 ? 22.862 19.578 -24.625 1.00 38.50 269 HIS A O 1
ATOM 2162 N N . CYS A 1 270 ? 21.161 18.268 -25.227 1.00 35.81 270 CYS A N 1
ATOM 2163 C CA . CYS A 1 270 ? 21.808 17.842 -26.475 1.00 35.81 270 CYS A CA 1
ATOM 2164 C C . CYS A 1 270 ? 20.935 18.189 -27.682 1.00 35.81 270 CYS A C 1
ATOM 2166 O O . CYS A 1 270 ? 20.214 17.356 -28.222 1.00 35.81 270 CYS A O 1
ATOM 2168 N N . SER A 1 271 ? 21.005 19.457 -28.077 1.00 33.56 271 SER A N 1
ATOM 2169 C CA . SER A 1 271 ? 20.596 19.967 -29.387 1.00 33.56 271 SER A CA 1
ATOM 2170 C C . SER A 1 271 ? 21.561 21.057 -29.808 1.00 33.56 271 SER A C 1
ATOM 2172 O O . SER A 1 271 ? 21.915 21.859 -28.912 1.00 33.56 271 SER A O 1
#

Foldseek 3Di:
DVVVVVVVVVVVVVVVVVVVVVFPFPQLQLFPQDLLFGATETETDDPPFHHPVNVVVSVPAARPFDKDFDWDKDFDPDDDDPGDDWDWDQPDPDDDDRDTDTTGIHTYTRDMGGPGGDDNDDLDDLVQLLAAPVVQVVCVVVVHHGDHDDPVSCVVVVVSSCSHLQNSLVVVLVVLLVVLLVVLCVVVPDDDDDDDDDDDDDDPVDDRDDDDDDDDDDDDPDPVVVVVSVLVSVVVSLVCCVVPRVSSVVSNCNRPNDDRDDDPRPPPDDD

Sequence (271 aa):
MEQQQQHQEQEESSTQSKKAAKMEAAKLEKQRRQRGFTVQCVLSVAPDVVSLQMVKFATGLSKDSYVDVERIISVPKDPIIGASQQVLKPIDMELSTSRWINFRVEIQVKKLYCISKAVPALAINIEDAARGEIEIEKALQAGKQFVRVNQDTRLNFRVLDLRTPANQGIFRVQCQVENIFRQFLLADGFVGIHTPKAEDSYTHRHLCEFTGLDVEMEIKEHYSEVMDIVDRLFVAMFDSLNEKCQKELEAIGKQYPFEPLKVISLFSHCS